Protein AF-A0A8T4YC06-F1 (afdb_monomer)

Solvent-accessible surface area (backbone atoms only — not comparable to full-atom values): 11851 Å² total; per-residue (Å²): 132,64,76,68,57,56,54,51,51,51,53,51,46,56,52,48,54,50,52,37,35,50,38,49,36,49,64,72,73,44,92,68,68,64,67,65,53,46,56,52,37,68,74,71,46,56,70,69,55,41,55,50,44,61,58,44,47,56,49,52,50,54,54,51,47,56,65,70,71,34,77,56,56,60,54,52,50,51,44,51,51,40,48,51,51,28,52,49,35,43,52,50,51,51,52,51,49,45,37,42,74,72,68,63,51,86,72,99,64,54,72,67,54,52,53,49,49,51,44,40,36,68,46,50,44,41,48,54,34,52,53,46,48,52,49,52,53,49,52,52,50,53,50,50,54,52,46,49,66,75,38,42,76,50,40,48,52,34,47,54,51,29,43,53,52,47,51,53,45,48,51,51,34,59,78,65,70,52,65,43,86,78,56,60,48,67,34,69,70,84,90,54,76,63,52,41,85,74,47,76,42,86,90,75,58,33,34,34,31,25,57,47,85,129

Secondary 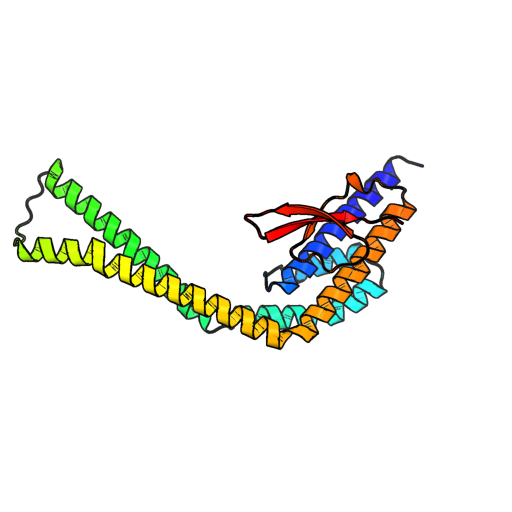structure (DSSP, 8-state):
--HHHHHHHHHHHHHHHHHHHHHHHHHTT----HHHHHHHHHHHS-HHHHHHHHHHHHHHHHHHHHHHT-THHHHHHHHHHHHHHHHHHHHHHHHHHHHHHTS-------HHHHHHHHIIIIIIHHHHHHHHHHHHHHHHHHHHHHHHHHHHHHHHHHHHHHHHHHHHHHHHHHHTT--TTT--EEES----TTEEEEEE-TTT-PEEEEE---

pLDDT: mean 86.54, std 7.62, range [51.59, 95.0]

Radius of gyration: 25.94 Å; Cα contacts (8 Å, |Δi|>4): 194; chains: 1; bounding box: 62×28×72 Å

Structure (mmCIF, N/CA/C/O backbone):
data_AF-A0A8T4YC06-F1
#
_entry.id   AF-A0A8T4YC06-F1
#
loop_
_atom_site.group_PDB
_atom_site.id
_atom_site.type_symbol
_atom_site.label_atom_id
_atom_site.label_alt_id
_atom_site.label_comp_id
_atom_site.label_asym_id
_atom_site.label_entity_id
_atom_site.label_seq_id
_atom_site.pdbx_PDB_ins_code
_atom_site.Cartn_x
_atom_site.Cartn_y
_atom_site.Cartn_z
_atom_site.occupancy
_atom_site.B_iso_or_equiv
_atom_site.auth_seq_id
_atom_site.auth_comp_id
_atom_site.auth_asym_id
_atom_site.auth_atom_id
_atom_site.pdbx_PDB_model_num
ATOM 1 N N . MET A 1 1 ? -37.554 10.550 18.033 1.00 53.25 1 MET A N 1
ATOM 2 C CA . MET A 1 1 ? -36.100 10.835 17.969 1.00 53.25 1 MET A CA 1
ATOM 3 C C . MET A 1 1 ? -35.873 11.941 16.950 1.00 53.25 1 MET A C 1
ATOM 5 O O . MET A 1 1 ? -36.471 11.884 15.883 1.00 53.25 1 MET A O 1
ATOM 9 N N . LYS A 1 2 ? -35.110 12.988 17.285 1.00 51.59 2 LYS A N 1
ATOM 10 C CA . LYS A 1 2 ? -34.902 14.134 16.385 1.00 51.59 2 LYS A CA 1
ATOM 11 C C . LYS A 1 2 ? -34.057 13.683 15.185 1.00 51.59 2 LYS A C 1
ATOM 13 O O . LYS A 1 2 ? -32.991 13.108 15.377 1.00 51.59 2 LYS A O 1
ATOM 18 N N . ASN A 1 3 ? -34.487 13.994 13.958 1.00 61.38 3 ASN A N 1
ATOM 19 C CA . ASN A 1 3 ? -33.762 13.680 12.709 1.00 61.38 3 ASN A CA 1
ATOM 20 C C . ASN A 1 3 ? -32.275 14.116 12.712 1.00 61.38 3 ASN A C 1
ATOM 22 O O . ASN A 1 3 ? -31.466 13.577 11.959 1.00 61.38 3 ASN A O 1
ATOM 26 N N . GLY A 1 4 ? -31.896 15.076 13.564 1.00 70.44 4 GLY A N 1
ATOM 27 C CA . GLY A 1 4 ? -30.512 15.525 13.731 1.00 70.44 4 GLY A CA 1
ATOM 28 C C . GLY A 1 4 ? -29.580 14.516 14.417 1.00 70.44 4 GLY A C 1
ATOM 29 O O . GLY A 1 4 ? -28.395 14.485 14.085 1.00 70.44 4 GLY A O 1
ATOM 30 N N . ASP A 1 5 ? -30.089 13.671 15.317 1.00 77.62 5 ASP A N 1
ATOM 31 C CA . ASP A 1 5 ? -29.256 12.746 16.101 1.00 77.62 5 ASP A CA 1
ATOM 32 C C . ASP A 1 5 ? -28.866 11.510 15.280 1.00 77.62 5 ASP A C 1
ATOM 34 O O . ASP A 1 5 ? -27.705 11.104 15.277 1.00 77.62 5 ASP A O 1
ATOM 38 N N . SER A 1 6 ? -29.795 10.995 14.468 1.00 78.06 6 SER A N 1
ATOM 39 C CA . SER A 1 6 ? -29.528 9.897 13.525 1.00 78.06 6 SER A CA 1
ATOM 40 C C . SER A 1 6 ? -28.500 10.292 12.454 1.00 78.06 6 SER A C 1
ATOM 42 O O . SER A 1 6 ? -27.606 9.512 12.128 1.00 78.06 6 SER A O 1
ATOM 44 N N . LYS A 1 7 ? -28.540 11.539 11.960 1.00 84.62 7 LYS A N 1
ATOM 45 C CA . LYS A 1 7 ? -27.564 12.033 10.973 1.00 84.62 7 LYS A CA 1
ATOM 46 C C . LYS A 1 7 ? -26.147 12.132 11.549 1.00 84.62 7 LYS A C 1
ATOM 48 O O . LYS A 1 7 ? -25.187 11.784 10.865 1.00 84.62 7 LYS A O 1
ATOM 53 N N . LYS A 1 8 ? -26.009 12.584 12.800 1.00 87.12 8 LYS A N 1
ATOM 54 C CA . LYS A 1 8 ? -24.714 12.620 13.503 1.00 87.12 8 LYS A CA 1
ATOM 55 C C . LYS A 1 8 ? -24.189 11.211 13.785 1.00 87.12 8 LYS A C 1
ATOM 57 O O . LYS A 1 8 ? -23.002 10.962 13.593 1.00 87.12 8 LYS A O 1
ATOM 62 N N . ALA A 1 9 ? -25.067 10.287 14.176 1.00 87.00 9 ALA A N 1
ATOM 63 C CA . ALA A 1 9 ? -24.711 8.884 14.372 1.00 87.00 9 ALA A CA 1
ATOM 64 C C . ALA A 1 9 ? -24.227 8.226 13.069 1.00 87.00 9 ALA A C 1
ATOM 66 O O . ALA A 1 9 ? -23.207 7.544 13.070 1.00 87.00 9 ALA A O 1
ATOM 67 N N . GLN A 1 10 ? -24.878 8.507 11.937 1.00 89.00 10 GLN A N 1
ATOM 68 C CA . GLN A 1 10 ? -24.434 8.004 10.637 1.00 89.00 10 GLN A CA 1
ATOM 69 C C . GLN A 1 10 ? -23.041 8.529 10.258 1.00 89.00 10 GLN A C 1
ATOM 71 O O . GLN A 1 10 ? -22.179 7.751 9.861 1.00 89.00 10 GLN A O 1
ATOM 76 N N . GLN A 1 11 ? -22.780 9.829 10.447 1.00 89.94 11 GLN A N 1
ATOM 77 C CA . GLN A 1 11 ? -21.445 10.401 10.216 1.00 89.94 11 GLN A CA 1
ATOM 78 C C . GLN A 1 11 ? -20.378 9.740 11.093 1.00 89.94 11 GLN A C 1
ATOM 80 O O . GLN A 1 11 ? -19.276 9.458 10.627 1.00 89.94 11 GLN A O 1
ATOM 85 N N . LYS A 1 12 ? -20.722 9.457 12.352 1.00 90.50 12 LYS A N 1
ATOM 86 C CA . LYS A 1 12 ? -19.849 8.752 13.286 1.00 90.50 12 LYS A CA 1
ATOM 87 C C . LYS A 1 12 ? -19.507 7.345 12.788 1.00 90.50 12 LYS A C 1
ATOM 89 O O . LYS A 1 12 ? -18.336 6.976 12.786 1.00 90.50 12 LYS A O 1
ATOM 94 N N . VAL A 1 13 ? -20.498 6.584 12.326 1.00 90.69 13 VAL A N 1
ATOM 95 C CA . VAL A 1 13 ? -20.291 5.247 11.742 1.00 90.69 13 VAL A CA 1
ATOM 96 C C . VAL A 1 13 ? -19.429 5.326 10.479 1.00 90.69 13 VAL A C 1
ATOM 98 O O . VAL A 1 13 ? -18.488 4.549 10.336 1.00 90.69 13 VAL A O 1
ATOM 101 N N . ASP A 1 14 ? -19.660 6.311 9.609 1.00 91.19 14 ASP A N 1
ATOM 102 C CA . ASP A 1 14 ? -18.852 6.522 8.402 1.00 91.19 14 ASP A CA 1
ATOM 103 C C . ASP A 1 14 ? -17.379 6.807 8.719 1.00 91.19 14 ASP A C 1
ATOM 105 O O . ASP A 1 14 ? -16.475 6.317 8.035 1.00 91.19 14 ASP A O 1
ATOM 109 N N . GLU A 1 15 ? -17.111 7.599 9.755 1.00 90.94 15 GLU A N 1
ATOM 110 C CA . GLU A 1 15 ? -15.747 7.877 10.191 1.00 90.94 15 GLU A CA 1
ATOM 111 C C . GLU A 1 15 ? -15.102 6.658 10.885 1.00 90.94 15 GLU A C 1
ATOM 113 O O . GLU A 1 15 ? -13.932 6.366 10.623 1.00 90.94 15 GLU A O 1
ATOM 118 N N . LEU A 1 16 ? -15.853 5.874 11.668 1.00 92.19 16 LEU A N 1
ATOM 119 C CA . LEU A 1 16 ? -15.376 4.601 12.231 1.00 92.19 16 LEU A CA 1
ATOM 120 C C . LEU A 1 16 ? -15.016 3.592 11.130 1.00 92.19 16 LEU A C 1
ATOM 122 O O . LEU A 1 16 ? -13.944 2.988 11.180 1.00 92.19 16 LEU A O 1
ATOM 126 N N . MET A 1 17 ? -15.832 3.476 10.077 1.00 92.50 17 MET A N 1
ATOM 127 C CA . MET A 1 17 ? -15.529 2.638 8.909 1.00 92.50 17 MET A CA 1
ATOM 128 C C . MET A 1 17 ? -14.211 3.044 8.228 1.00 92.50 17 MET A C 1
ATOM 130 O O . MET A 1 17 ? -13.466 2.179 7.757 1.00 92.50 17 MET A O 1
ATOM 134 N N . LYS A 1 18 ? -13.884 4.346 8.185 1.00 91.38 18 LYS A N 1
ATOM 135 C CA . LYS A 1 18 ? -12.585 4.822 7.672 1.00 91.38 18 LYS A CA 1
ATOM 136 C C . LYS A 1 18 ? -11.432 4.390 8.575 1.00 91.38 18 LYS A C 1
ATOM 138 O O . LYS A 1 18 ? -10.426 3.917 8.054 1.00 91.38 18 LYS A O 1
ATOM 143 N N . ILE A 1 19 ? -11.590 4.499 9.895 1.00 91.25 19 ILE A N 1
ATOM 144 C CA . ILE A 1 19 ? -10.573 4.077 10.871 1.00 91.25 19 ILE A CA 1
ATOM 145 C C . ILE A 1 19 ? -10.292 2.578 10.749 1.00 91.25 19 ILE A C 1
ATOM 147 O O . ILE A 1 19 ? -9.129 2.187 10.655 1.00 91.25 19 ILE A O 1
ATOM 151 N N . ILE A 1 20 ? -11.338 1.749 10.676 1.00 91.88 20 ILE A N 1
ATOM 152 C CA . ILE A 1 20 ? -11.200 0.295 10.503 1.00 91.88 20 ILE A CA 1
ATOM 153 C C . ILE A 1 20 ? -10.447 -0.008 9.206 1.00 91.88 20 ILE A C 1
ATOM 155 O O . ILE A 1 20 ? -9.517 -0.811 9.194 1.00 91.88 20 ILE A O 1
ATOM 159 N N . ARG A 1 21 ? -10.800 0.677 8.114 1.00 90.19 21 ARG A N 1
ATOM 160 C CA . ARG A 1 21 ? -10.126 0.505 6.827 1.00 90.19 21 ARG A CA 1
ATOM 161 C C . ARG A 1 21 ? -8.652 0.905 6.875 1.00 90.19 21 ARG A C 1
ATOM 163 O O . ARG A 1 21 ? -7.833 0.207 6.290 1.00 90.19 21 ARG A O 1
ATOM 170 N N . TRP A 1 22 ? -8.302 1.996 7.554 1.00 90.19 22 TRP A N 1
ATOM 171 C CA . TRP A 1 22 ? -6.901 2.389 7.724 1.00 90.19 22 TRP A CA 1
ATOM 172 C C . TRP A 1 22 ? -6.126 1.375 8.563 1.00 90.19 22 TRP A C 1
ATOM 174 O O . TRP A 1 22 ? -5.017 1.006 8.187 1.00 90.19 22 TRP A O 1
ATOM 184 N N . ALA A 1 23 ? -6.722 0.872 9.646 1.00 89.56 23 ALA A N 1
ATOM 185 C CA . ALA A 1 23 ? -6.126 -0.183 10.462 1.00 89.56 23 ALA A CA 1
ATOM 186 C C . ALA A 1 23 ? -5.873 -1.465 9.649 1.00 89.56 23 ALA A C 1
ATOM 188 O O . ALA A 1 23 ? -4.796 -2.052 9.719 1.00 89.56 23 ALA A O 1
ATOM 189 N N . ASP A 1 24 ? -6.828 -1.862 8.813 1.00 89.75 24 ASP A N 1
ATOM 190 C CA . ASP A 1 24 ? -6.690 -3.006 7.915 1.00 89.75 24 ASP A CA 1
ATOM 191 C C . ASP A 1 24 ? -5.665 -2.768 6.783 1.00 89.75 24 ASP A C 1
ATOM 193 O O . ASP A 1 24 ? -4.887 -3.662 6.447 1.00 89.75 24 ASP A O 1
ATOM 197 N N . ASP A 1 25 ? -5.576 -1.548 6.242 1.00 87.56 25 ASP A N 1
ATOM 198 C C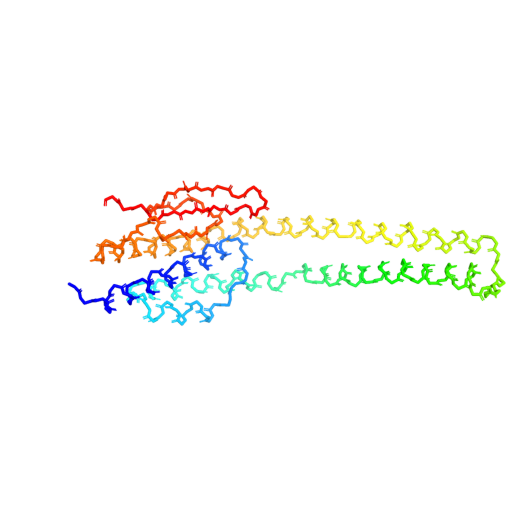A . ASP A 1 25 ? -4.540 -1.168 5.272 1.00 87.56 25 ASP A CA 1
ATOM 199 C C . ASP A 1 25 ? -3.124 -1.218 5.899 1.00 87.56 25 ASP A C 1
ATOM 201 O O . ASP A 1 25 ? -2.174 -1.620 5.221 1.00 87.56 25 ASP A O 1
ATOM 205 N N . TYR A 1 26 ? -2.960 -0.921 7.195 1.00 87.25 26 TYR A N 1
ATOM 206 C CA . TYR A 1 26 ? -1.666 -1.086 7.874 1.00 87.25 26 TYR A CA 1
ATOM 207 C C . TYR A 1 26 ? -1.210 -2.549 7.950 1.00 87.25 26 TYR A C 1
ATOM 209 O O . TYR A 1 26 ? -0.010 -2.811 7.866 1.00 87.25 26 TYR A O 1
ATOM 217 N N . ARG A 1 27 ? -2.138 -3.513 8.035 1.00 84.94 27 ARG A N 1
ATOM 218 C CA . ARG A 1 27 ? -1.805 -4.952 8.073 1.00 84.94 27 ARG A CA 1
ATOM 219 C C . ARG A 1 27 ? -1.192 -5.465 6.768 1.00 84.94 27 ARG A C 1
ATOM 221 O O . ARG A 1 27 ? -0.436 -6.422 6.794 1.00 84.94 27 ARG A O 1
ATOM 228 N N . VAL A 1 28 ? -1.464 -4.820 5.633 1.00 81.44 28 VAL A N 1
ATOM 229 C CA . VAL A 1 28 ? -0.825 -5.132 4.335 1.00 81.44 28 VAL A CA 1
ATOM 230 C C . VAL A 1 28 ? 0.276 -4.139 3.965 1.00 81.44 28 VAL A C 1
ATOM 232 O O . VAL A 1 28 ? 0.585 -3.977 2.781 1.00 81.44 28 VAL A O 1
ATOM 235 N N . PHE A 1 29 ? 0.852 -3.436 4.945 1.00 75.00 29 PHE A N 1
ATOM 236 C CA . PHE A 1 29 ? 1.933 -2.477 4.704 1.00 75.00 29 PHE A CA 1
ATOM 237 C C . PHE A 1 29 ? 1.566 -1.368 3.704 1.00 75.00 29 PHE A C 1
ATOM 239 O O . PHE A 1 29 ? 2.421 -0.863 2.973 1.00 75.00 29 PHE A O 1
ATOM 246 N N . LYS A 1 30 ? 0.288 -0.974 3.635 1.00 71.75 30 LYS A N 1
ATOM 247 C CA . LYS A 1 30 ? -0.100 0.206 2.865 1.00 71.75 30 LYS A CA 1
ATOM 248 C C . LYS A 1 30 ? 0.044 1.447 3.726 1.00 71.75 30 LYS A C 1
ATOM 250 O O . LYS A 1 30 ? -0.560 1.560 4.787 1.00 71.75 30 LYS A O 1
ATOM 255 N N . VAL A 1 31 ? 0.843 2.388 3.229 1.00 64.12 31 VAL A N 1
ATOM 256 C CA . VAL A 1 31 ? 1.124 3.651 3.907 1.00 64.12 31 VAL A CA 1
ATOM 257 C C . VAL A 1 31 ? -0.150 4.494 3.947 1.00 64.12 31 VAL A C 1
ATOM 259 O O . VAL A 1 31 ? -0.571 5.056 2.936 1.00 64.12 31 VAL A O 1
ATOM 262 N N . ALA A 1 32 ? -0.761 4.575 5.124 1.00 62.09 32 ALA A N 1
ATOM 263 C CA . ALA A 1 32 ? -1.711 5.620 5.476 1.00 62.09 32 ALA A CA 1
ATOM 264 C C . ALA A 1 32 ? -1.029 6.583 6.458 1.00 62.09 32 ALA A C 1
ATOM 266 O O . ALA A 1 32 ? -0.358 6.145 7.396 1.00 62.09 32 ALA A O 1
ATOM 267 N N . ASP A 1 33 ? -1.180 7.889 6.247 1.00 72.44 33 ASP A N 1
ATOM 268 C CA . ASP A 1 33 ? -0.602 8.899 7.136 1.00 72.44 33 ASP A CA 1
ATOM 269 C C . ASP A 1 33 ? -1.177 8.747 8.552 1.00 72.44 33 ASP A C 1
ATOM 271 O O . ASP A 1 33 ? -2.374 8.934 8.791 1.00 72.44 33 ASP A O 1
ATOM 275 N N . THR A 1 34 ? -0.305 8.398 9.498 1.00 79.19 34 THR A N 1
ATOM 276 C CA . THR A 1 34 ? -0.670 8.124 10.890 1.00 79.19 34 THR A CA 1
ATOM 277 C C . THR A 1 34 ? -1.250 9.351 11.592 1.00 79.19 34 THR A C 1
ATOM 279 O O . THR A 1 34 ? -2.036 9.187 12.528 1.00 79.19 34 THR A O 1
ATOM 282 N N . LYS A 1 35 ? -0.936 10.571 11.127 1.00 82.31 35 LYS A N 1
ATOM 283 C CA . LYS A 1 35 ? -1.472 11.819 11.692 1.00 82.31 35 LYS A CA 1
ATOM 284 C C . LYS A 1 35 ? -2.965 11.970 11.416 1.00 82.31 35 LYS A C 1
ATOM 286 O O . LYS A 1 35 ? -3.730 12.292 12.322 1.00 82.31 35 LYS A O 1
ATOM 291 N N . HIS A 1 36 ? -3.402 11.689 10.190 1.00 80.38 36 HIS A N 1
ATOM 292 C CA . HIS A 1 36 ? -4.817 11.785 9.819 1.00 80.38 36 HIS A CA 1
ATOM 293 C C . HIS A 1 36 ? -5.683 10.751 10.552 1.00 80.38 36 HIS A C 1
ATOM 295 O O . HIS A 1 36 ? -6.810 11.052 10.965 1.00 80.38 36 HIS A O 1
ATOM 301 N N . VAL A 1 37 ? -5.137 9.551 10.766 1.00 84.38 37 VAL A N 1
ATOM 302 C CA . VAL A 1 37 ? -5.801 8.497 11.541 1.00 84.38 37 VAL A CA 1
ATOM 303 C C . VAL A 1 37 ? -5.949 8.914 13.006 1.00 84.38 37 VAL A C 1
ATOM 305 O O . VAL A 1 37 ? -7.029 8.784 13.578 1.00 84.38 37 VAL A O 1
ATOM 308 N N . GLU A 1 38 ? -4.900 9.486 13.600 1.00 87.88 38 GLU A N 1
ATOM 309 C CA . GLU A 1 38 ? -4.912 9.938 14.993 1.00 87.88 38 GLU A CA 1
ATOM 310 C C . GLU A 1 38 ? -5.951 11.030 15.262 1.00 87.88 38 GLU A C 1
ATOM 312 O O . GLU A 1 38 ? -6.697 10.916 16.233 1.00 87.88 38 GLU A O 1
ATOM 317 N N . VAL A 1 39 ? -6.049 12.041 14.391 1.00 88.12 39 VAL A N 1
ATOM 318 C CA . VAL A 1 39 ? -7.059 13.107 14.522 1.00 88.12 39 VAL A CA 1
ATOM 319 C C . VAL A 1 39 ? -8.474 12.523 14.508 1.00 88.12 39 VAL A C 1
ATOM 321 O O . VAL A 1 39 ? -9.319 12.910 15.314 1.00 88.12 39 VAL A O 1
ATOM 324 N N . SER A 1 40 ? -8.725 11.550 13.629 1.00 87.88 40 SER A N 1
ATOM 325 C CA . SER A 1 40 ? -10.035 10.897 13.528 1.00 87.88 40 SER A CA 1
ATOM 326 C C . SER A 1 40 ? -10.347 10.079 14.786 1.00 87.88 40 SER A C 1
ATOM 328 O O . SER A 1 40 ? -11.434 10.187 15.347 1.00 87.88 40 SER A O 1
ATOM 330 N N . ILE A 1 41 ? -9.372 9.317 15.289 1.00 88.75 41 ILE A N 1
ATOM 331 C CA . ILE A 1 41 ? -9.531 8.505 16.502 1.00 88.75 41 ILE A CA 1
ATOM 332 C C . ILE A 1 41 ? -9.788 9.383 17.729 1.00 88.75 41 ILE A C 1
ATOM 334 O O . ILE A 1 41 ? -10.705 9.096 18.492 1.00 88.75 41 ILE A O 1
ATOM 338 N N . GLN A 1 42 ? -9.025 10.463 17.914 1.00 89.62 42 GLN A N 1
ATOM 339 C CA . GLN A 1 42 ? -9.183 11.363 19.063 1.00 89.62 42 GLN A CA 1
ATOM 340 C C . GLN A 1 42 ? -10.545 12.065 19.085 1.00 89.62 42 GLN A C 1
ATOM 342 O O . GLN A 1 42 ? -11.059 12.369 20.158 1.00 89.62 42 GLN A O 1
ATOM 347 N N . ARG A 1 43 ? -11.130 12.321 17.912 1.00 89.12 43 ARG A N 1
ATOM 348 C CA . ARG A 1 43 ? -12.413 13.017 17.787 1.00 89.12 43 ARG A CA 1
ATOM 349 C C . ARG A 1 43 ? -13.619 12.128 18.104 1.00 89.12 43 ARG A C 1
ATOM 351 O O . ARG A 1 43 ? -14.631 12.637 18.576 1.00 89.12 43 ARG A O 1
ATOM 358 N N . ILE A 1 44 ? -13.541 10.834 17.792 1.00 89.94 44 ILE A N 1
ATOM 359 C CA . ILE A 1 44 ? -14.730 9.971 17.684 1.00 89.94 44 ILE A CA 1
ATOM 360 C C . ILE A 1 44 ? -14.701 8.808 18.666 1.00 89.94 44 ILE A C 1
ATOM 362 O O . ILE A 1 44 ? -15.753 8.375 19.147 1.00 89.94 44 ILE A O 1
ATOM 366 N N . CYS A 1 45 ? -13.513 8.260 18.914 1.00 89.00 45 CYS A N 1
ATOM 367 C CA . CYS A 1 45 ? -13.374 7.049 19.694 1.00 89.00 45 CYS A CA 1
ATOM 368 C C . CYS A 1 45 ? -13.349 7.364 21.199 1.00 89.00 45 CYS A C 1
ATOM 370 O O . CYS A 1 45 ? -12.802 8.386 21.616 1.00 89.00 45 CYS A O 1
ATOM 372 N N . PRO A 1 46 ? -13.881 6.464 22.040 1.00 91.50 46 PRO A N 1
ATOM 373 C CA . PRO A 1 46 ? -13.763 6.555 23.489 1.00 91.50 46 PRO A CA 1
ATOM 374 C C . PRO A 1 46 ? -12.301 6.503 23.956 1.00 91.50 46 PRO A C 1
ATOM 376 O O . PRO A 1 46 ? -11.417 5.967 23.281 1.00 91.50 46 PRO A O 1
ATOM 379 N N . SER A 1 47 ? -12.053 7.013 25.164 1.00 90.31 47 SER A N 1
ATOM 380 C CA . SER A 1 47 ? -10.713 7.167 25.754 1.00 90.31 47 SER A CA 1
ATOM 381 C C . SER A 1 47 ? -9.885 5.876 25.773 1.00 90.31 47 SER A C 1
ATOM 383 O O . SER A 1 47 ? -8.678 5.920 25.527 1.00 90.31 47 SER A O 1
ATOM 385 N N . HIS A 1 48 ? -10.516 4.719 25.992 1.00 91.81 48 HIS A N 1
ATOM 386 C CA . HIS A 1 48 ? -9.833 3.423 25.984 1.00 91.81 48 HIS A CA 1
ATOM 387 C C . HIS A 1 48 ? -9.279 3.055 24.594 1.00 91.81 48 HIS A C 1
ATOM 389 O O . HIS A 1 48 ? -8.141 2.590 24.494 1.00 91.81 48 HIS A O 1
ATOM 395 N N . LEU A 1 49 ? -10.022 3.332 23.514 1.00 92.31 49 LEU A N 1
ATOM 396 C CA . LEU A 1 49 ? -9.559 3.125 22.137 1.00 92.31 49 LEU A CA 1
ATOM 397 C C . LEU A 1 49 ? -8.465 4.121 21.761 1.00 92.31 49 LEU A C 1
ATOM 399 O O . LEU A 1 49 ? -7.495 3.741 21.110 1.00 92.31 49 LEU A O 1
ATOM 403 N N . VAL A 1 50 ? -8.567 5.373 22.214 1.00 92.31 50 VAL A N 1
ATOM 404 C CA . VAL A 1 50 ? -7.507 6.375 22.020 1.00 92.31 50 VAL A CA 1
ATOM 405 C C . VAL A 1 50 ? -6.208 5.924 22.700 1.00 92.31 50 VAL A C 1
ATOM 407 O O . VAL A 1 50 ? -5.129 6.004 22.108 1.00 92.31 50 VAL A O 1
ATOM 410 N N . ALA A 1 51 ? -6.291 5.394 23.923 1.00 92.44 51 ALA A N 1
ATOM 411 C CA . ALA A 1 51 ? -5.137 4.849 24.636 1.00 92.44 51 ALA A CA 1
ATOM 412 C C . ALA A 1 51 ? -4.558 3.604 23.938 1.00 92.44 51 ALA A C 1
ATOM 414 O O . ALA A 1 51 ? -3.336 3.491 23.796 1.00 92.44 51 ALA A O 1
ATOM 415 N N . LYS A 1 52 ? -5.414 2.694 23.445 1.00 92.81 52 LYS A N 1
ATOM 416 C CA . LYS A 1 52 ? -4.98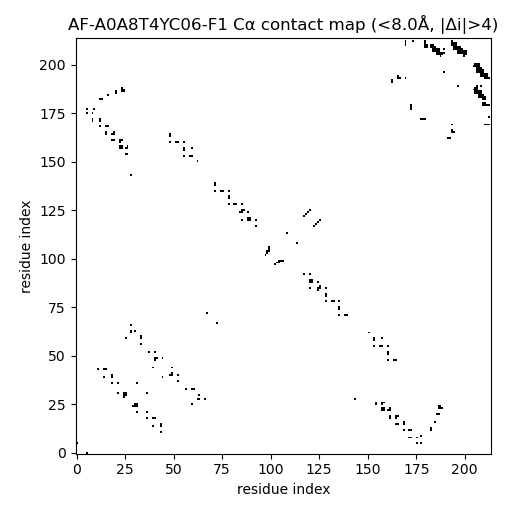2 1.531 22.649 1.00 92.81 52 LYS A CA 1
ATOM 417 C C . LYS A 1 52 ? -4.279 1.979 21.364 1.00 92.81 52 LYS A C 1
ATOM 419 O O . LYS A 1 52 ? -3.182 1.493 21.090 1.00 92.81 52 LYS A O 1
ATOM 424 N N . TRP A 1 53 ? -4.830 2.965 20.652 1.00 93.25 53 TRP A N 1
ATOM 425 C CA . TRP A 1 53 ? -4.223 3.538 19.450 1.00 93.25 53 TRP A CA 1
ATOM 426 C C . TRP A 1 53 ? -2.834 4.109 19.715 1.00 93.25 53 TRP A C 1
ATOM 428 O O . TRP A 1 53 ? -1.926 3.822 18.951 1.00 93.25 53 TRP A O 1
ATOM 438 N N . LYS A 1 54 ? -2.611 4.853 20.807 1.00 91.00 54 LYS A N 1
ATOM 439 C CA . LYS A 1 54 ? -1.272 5.393 21.122 1.00 91.00 54 LYS A CA 1
ATOM 440 C C . LYS A 1 54 ? -0.197 4.302 21.206 1.00 91.00 54 LYS A C 1
ATOM 442 O O . LYS A 1 54 ? 0.927 4.524 20.761 1.00 91.00 54 LYS A O 1
ATOM 447 N N . ARG A 1 55 ? -0.544 3.120 21.728 1.00 91.25 55 ARG A N 1
ATOM 448 C CA . ARG A 1 55 ? 0.361 1.958 21.775 1.00 91.25 55 ARG A CA 1
ATOM 449 C C . ARG A 1 55 ? 0.594 1.379 20.380 1.00 91.25 55 ARG A C 1
ATOM 451 O O . ARG A 1 55 ? 1.738 1.205 19.974 1.00 91.25 55 ARG A O 1
ATOM 458 N N . VAL A 1 56 ? -0.486 1.157 19.633 1.00 91.31 56 VAL A N 1
ATOM 459 C CA . VAL A 1 56 ? -0.448 0.593 18.273 1.00 91.31 56 VAL A CA 1
ATOM 460 C C . VAL A 1 56 ? 0.233 1.534 17.276 1.00 91.31 56 VAL A C 1
ATOM 462 O O . VAL A 1 56 ? 0.940 1.079 16.385 1.00 91.31 56 VAL A O 1
ATOM 465 N N . LYS A 1 57 ? 0.112 2.851 17.454 1.00 90.81 57 LYS A N 1
ATOM 466 C CA . LYS A 1 57 ? 0.735 3.880 16.617 1.00 90.81 57 LYS A CA 1
ATOM 467 C C . LYS A 1 57 ? 2.246 3.697 16.546 1.00 90.81 57 LYS A C 1
ATOM 469 O O . LYS A 1 57 ? 2.804 3.807 15.464 1.00 90.81 57 LYS A O 1
ATOM 474 N N . LYS A 1 58 ? 2.906 3.387 17.667 1.00 88.88 58 LYS A N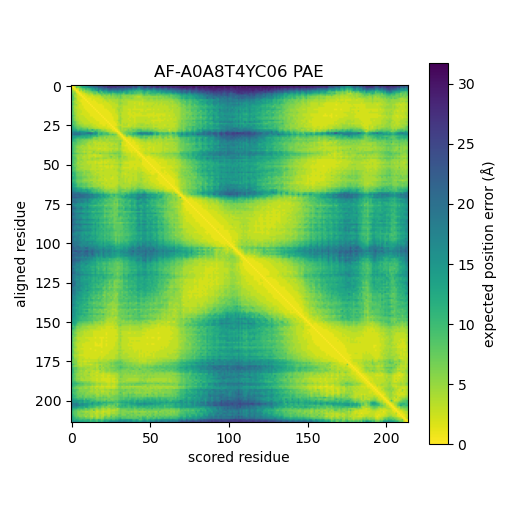 1
ATOM 475 C CA . LYS A 1 58 ? 4.356 3.135 17.684 1.00 88.88 58 LYS A CA 1
ATOM 476 C C . LYS A 1 58 ? 4.719 1.932 16.812 1.00 88.88 58 LYS A C 1
ATOM 478 O O . LYS A 1 58 ? 5.676 1.996 16.045 1.00 88.88 58 LYS A O 1
ATOM 483 N N . ASP A 1 59 ? 3.925 0.868 16.899 1.00 88.31 59 ASP A N 1
ATOM 484 C CA . ASP A 1 59 ? 4.104 -0.335 16.090 1.00 88.31 59 ASP A CA 1
ATOM 485 C C . ASP A 1 59 ? 3.869 -0.041 14.596 1.00 88.31 59 ASP A C 1
ATOM 487 O O . ASP A 1 59 ? 4.681 -0.442 13.764 1.00 88.31 59 ASP A O 1
ATOM 491 N N . VAL A 1 60 ? 2.823 0.725 14.261 1.00 87.06 60 VAL A N 1
ATOM 492 C CA . VAL A 1 60 ? 2.504 1.165 12.891 1.00 87.06 60 VAL A CA 1
ATOM 493 C C . VAL A 1 60 ? 3.592 2.063 12.306 1.00 87.06 60 VAL A C 1
ATOM 495 O O . VAL A 1 60 ? 4.008 1.852 11.169 1.00 87.06 60 VAL A O 1
ATOM 498 N N . THR A 1 61 ? 4.089 3.036 13.068 1.00 86.56 61 THR A N 1
ATOM 499 C CA . THR A 1 61 ? 5.177 3.914 12.623 1.00 86.56 61 THR A CA 1
ATOM 500 C C . THR A 1 61 ? 6.427 3.104 12.308 1.00 86.56 61 THR A C 1
ATOM 502 O O . THR A 1 61 ? 6.963 3.235 11.215 1.00 86.56 61 THR A O 1
ATOM 505 N N . ALA A 1 62 ? 6.822 2.184 13.188 1.00 85.06 62 ALA A N 1
ATOM 506 C CA . ALA A 1 62 ? 7.993 1.346 12.952 1.00 85.06 62 ALA A CA 1
ATOM 507 C C . ALA A 1 62 ? 7.814 0.376 11.763 1.00 85.06 62 ALA A C 1
ATOM 509 O O . ALA A 1 62 ? 8.784 0.046 11.082 1.00 85.06 62 ALA A O 1
ATOM 510 N N . MET A 1 63 ? 6.585 -0.079 11.482 1.00 83.38 63 MET A N 1
ATOM 511 C CA . MET A 1 63 ? 6.283 -0.836 10.257 1.00 83.38 63 MET A CA 1
ATOM 512 C C . MET A 1 63 ? 6.413 0.040 8.999 1.00 83.38 63 MET A C 1
ATOM 514 O O . MET A 1 63 ? 6.973 -0.407 8.000 1.00 83.38 63 MET A O 1
ATOM 518 N N . ASN A 1 64 ? 5.945 1.290 9.048 1.00 80.94 64 ASN A N 1
ATOM 519 C CA . ASN A 1 64 ? 6.054 2.238 7.933 1.00 80.94 64 ASN A CA 1
ATOM 520 C C . ASN A 1 64 ? 7.502 2.690 7.676 1.00 80.94 64 ASN A C 1
ATOM 522 O O . ASN A 1 64 ? 7.912 2.824 6.522 1.00 80.94 64 ASN A O 1
ATOM 526 N N . GLU A 1 65 ? 8.288 2.900 8.731 1.00 81.00 65 GLU A N 1
ATOM 527 C CA . GLU A 1 65 ? 9.717 3.223 8.641 1.00 81.00 65 GLU A CA 1
ATOM 528 C C . GLU A 1 65 ? 10.483 2.089 7.962 1.00 81.00 65 GLU A C 1
ATOM 530 O O . GLU A 1 65 ? 11.205 2.335 6.999 1.00 81.00 65 GLU A O 1
ATOM 535 N N . ALA A 1 66 ? 10.222 0.835 8.349 1.00 78.69 66 ALA A N 1
ATOM 536 C CA . ALA A 1 66 ? 10.846 -0.326 7.717 1.00 78.69 66 ALA A CA 1
ATOM 537 C C . ALA A 1 66 ? 10.578 -0.398 6.201 1.00 78.69 66 ALA A C 1
ATOM 539 O O . ALA A 1 66 ? 11.474 -0.733 5.433 1.00 78.69 66 ALA A O 1
ATOM 540 N N . LEU A 1 67 ? 9.376 -0.033 5.741 1.00 73.25 67 LEU A N 1
ATOM 541 C CA . LEU A 1 67 ? 9.083 0.050 4.303 1.00 73.25 67 LEU A CA 1
ATOM 542 C C . LEU A 1 67 ? 9.873 1.170 3.614 1.00 73.25 67 LEU A C 1
ATOM 544 O O . LEU A 1 67 ? 10.342 1.003 2.484 1.00 73.25 67 LEU A O 1
ATOM 548 N N . THR A 1 68 ? 10.008 2.308 4.294 1.00 70.94 68 THR A N 1
ATOM 549 C CA . THR A 1 68 ? 10.615 3.533 3.757 1.00 70.94 68 THR A CA 1
ATOM 550 C C . THR A 1 68 ? 12.137 3.427 3.657 1.00 70.94 68 THR A C 1
ATOM 552 O O . THR A 1 68 ? 12.724 3.904 2.683 1.00 70.94 68 THR A O 1
ATOM 555 N N . GLU A 1 69 ? 12.770 2.761 4.621 1.00 69.12 69 GLU A N 1
ATOM 556 C CA . GLU A 1 69 ? 14.221 2.540 4.690 1.00 69.12 69 GLU A CA 1
ATOM 557 C C . GLU A 1 69 ? 14.697 1.350 3.845 1.00 69.12 69 GLU A C 1
ATOM 559 O O . GLU A 1 69 ? 15.884 1.021 3.820 1.00 69.12 69 GLU A O 1
ATOM 564 N N . SER A 1 70 ? 13.789 0.687 3.125 1.00 69.00 70 SER A N 1
ATOM 565 C CA . SER A 1 70 ? 14.135 -0.528 2.399 1.00 69.00 70 SER A CA 1
ATOM 566 C C . SER A 1 70 ? 15.172 -0.272 1.284 1.00 69.00 70 SER A C 1
ATOM 568 O O . SER A 1 70 ? 15.042 0.676 0.495 1.00 69.00 70 SER A O 1
ATOM 570 N N . PRO A 1 71 ? 16.169 -1.168 1.111 1.00 69.19 71 PRO A N 1
ATOM 571 C CA . PRO A 1 71 ? 17.125 -1.099 -0.003 1.00 69.19 71 PRO A CA 1
ATOM 572 C C . PRO A 1 71 ? 16.433 -1.208 -1.376 1.00 69.19 71 PRO A C 1
ATOM 574 O O . PRO A 1 71 ? 17.005 -0.853 -2.410 1.00 69.19 71 PRO A O 1
ATOM 577 N N . LEU A 1 72 ? 15.166 -1.639 -1.389 1.00 78.62 72 LEU A N 1
ATOM 578 C CA . LEU A 1 72 ? 14.298 -1.658 -2.559 1.00 78.62 72 LEU A CA 1
ATOM 579 C C . LEU A 1 72 ? 14.057 -0.272 -3.147 1.00 78.62 72 LEU A C 1
ATOM 581 O O . LEU A 1 72 ? 13.829 -0.181 -4.348 1.00 78.62 72 LEU A O 1
ATOM 585 N N . ARG A 1 73 ? 14.138 0.810 -2.364 1.00 78.50 73 ARG A N 1
ATOM 586 C CA . ARG A 1 73 ? 13.912 2.166 -2.884 1.00 78.50 73 ARG A CA 1
ATOM 587 C C . ARG A 1 73 ? 14.880 2.506 -4.016 1.00 78.50 73 ARG A C 1
ATOM 589 O O . ARG A 1 73 ? 14.464 3.063 -5.030 1.00 78.50 73 ARG A O 1
ATOM 596 N N . ARG A 1 74 ? 16.148 2.097 -3.886 1.00 80.62 74 ARG A N 1
ATOM 597 C CA . ARG A 1 74 ? 17.154 2.253 -4.946 1.00 80.62 74 ARG A CA 1
ATOM 598 C C . ARG A 1 74 ? 16.808 1.402 -6.168 1.00 80.62 74 ARG A C 1
ATOM 600 O O . ARG A 1 74 ? 16.873 1.900 -7.284 1.00 80.62 74 ARG A O 1
ATOM 607 N N . LEU A 1 75 ? 16.394 0.152 -5.965 1.00 82.12 75 LEU A N 1
ATOM 608 C CA . LEU A 1 75 ? 15.994 -0.750 -7.052 1.00 82.12 75 LEU A CA 1
ATOM 609 C C . LEU A 1 75 ? 14.753 -0.247 -7.807 1.00 82.12 75 LEU A C 1
ATOM 611 O O . LEU A 1 75 ? 14.724 -0.286 -9.033 1.00 82.12 75 LEU A O 1
ATOM 615 N N . ILE A 1 76 ? 13.759 0.284 -7.094 1.00 84.44 76 ILE A N 1
ATOM 616 C CA . ILE A 1 76 ? 12.557 0.898 -7.671 1.00 84.44 76 ILE A CA 1
ATOM 617 C C . ILE A 1 76 ? 12.926 2.163 -8.450 1.00 84.44 76 ILE A C 1
ATOM 619 O O . ILE A 1 76 ? 12.432 2.359 -9.562 1.00 84.44 76 ILE A O 1
ATOM 623 N N . ALA A 1 77 ? 13.817 3.002 -7.912 1.00 85.94 77 ALA A N 1
ATOM 624 C CA . ALA A 1 77 ? 14.311 4.185 -8.612 1.00 85.94 77 ALA A CA 1
ATOM 625 C C . ALA A 1 77 ? 15.032 3.802 -9.915 1.00 85.94 77 ALA A C 1
ATOM 627 O O . ALA A 1 77 ? 14.691 4.330 -10.971 1.00 85.94 77 ALA A O 1
ATOM 628 N N . ILE A 1 78 ? 15.944 2.822 -9.872 1.00 86.62 78 ILE A N 1
ATOM 629 C CA . ILE A 1 78 ? 16.637 2.304 -11.065 1.00 86.62 78 ILE A CA 1
ATOM 630 C C . ILE A 1 78 ? 15.627 1.737 -12.069 1.00 86.62 78 ILE A C 1
ATOM 632 O O . ILE A 1 78 ? 15.695 2.065 -13.249 1.00 86.62 78 ILE A O 1
ATOM 636 N N . SER A 1 79 ? 14.652 0.944 -11.618 1.00 87.06 79 SER A N 1
ATOM 637 C CA . SER A 1 79 ? 13.597 0.403 -12.484 1.00 87.06 79 SER A CA 1
ATOM 638 C C . SER A 1 79 ? 12.762 1.504 -13.139 1.00 87.06 79 SER A C 1
ATOM 640 O O . SER A 1 79 ? 12.366 1.374 -14.294 1.00 87.06 79 SER A O 1
ATOM 642 N N . THR A 1 80 ? 12.501 2.598 -12.423 1.00 88.19 80 THR A N 1
ATOM 643 C CA . THR A 1 80 ? 11.760 3.753 -12.946 1.00 88.19 80 THR A CA 1
ATOM 644 C C . THR A 1 80 ? 12.575 4.490 -14.006 1.00 88.19 80 THR A C 1
ATOM 646 O O . THR A 1 80 ? 12.047 4.803 -15.069 1.00 88.19 80 THR A O 1
ATOM 649 N N . VAL A 1 81 ? 13.871 4.703 -13.764 1.00 91.69 81 VAL A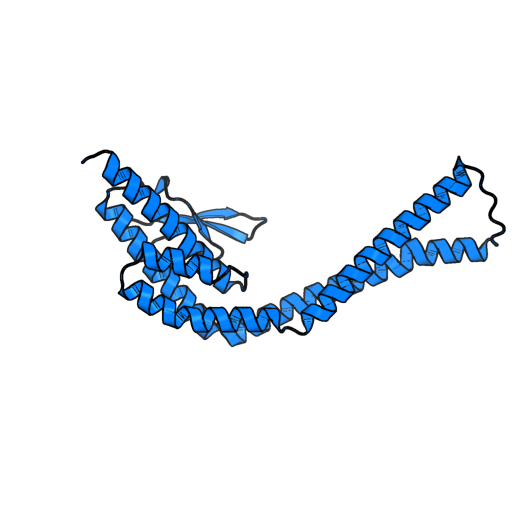 N 1
ATOM 650 C CA . VAL A 1 81 ? 14.782 5.295 -14.754 1.00 91.69 81 VAL A CA 1
ATOM 651 C C . VAL A 1 81 ? 14.891 4.402 -15.990 1.00 91.69 81 VAL A C 1
ATOM 653 O O . VAL A 1 81 ? 14.721 4.890 -17.103 1.00 91.69 81 VAL A O 1
ATOM 656 N N . MET A 1 82 ? 15.084 3.091 -15.818 1.00 89.06 82 MET A N 1
ATOM 657 C CA . MET A 1 82 ? 15.150 2.132 -16.928 1.00 89.06 82 MET A CA 1
ATOM 658 C C . MET A 1 82 ? 13.854 2.075 -17.733 1.00 89.06 82 MET A C 1
ATOM 660 O O . MET A 1 82 ? 13.905 1.946 -18.953 1.00 89.06 82 MET A O 1
ATOM 664 N N . ARG A 1 83 ? 12.695 2.234 -17.084 1.00 91.69 83 ARG A N 1
ATOM 665 C CA . ARG A 1 83 ? 11.414 2.374 -17.782 1.00 91.69 83 ARG A CA 1
ATOM 666 C C . ARG A 1 83 ? 11.413 3.597 -18.694 1.00 91.69 83 ARG A C 1
ATOM 668 O O . ARG A 1 83 ? 11.000 3.487 -19.846 1.00 91.69 83 ARG A O 1
ATOM 675 N N . SER A 1 84 ? 11.867 4.744 -18.191 1.00 91.31 84 SER A N 1
ATOM 676 C CA . SER A 1 84 ? 11.972 5.968 -18.989 1.00 91.31 84 SER A CA 1
ATOM 677 C C . SER A 1 84 ? 12.950 5.791 -20.149 1.00 91.31 84 SER A C 1
ATOM 679 O O . SER A 1 84 ? 12.606 6.126 -21.274 1.00 91.31 84 SER A O 1
ATOM 681 N N . VAL A 1 85 ? 14.120 5.188 -19.912 1.00 92.31 85 VAL A N 1
ATOM 682 C CA . VAL A 1 85 ? 15.103 4.884 -20.967 1.00 92.31 85 VAL A CA 1
ATOM 683 C C . VAL A 1 85 ? 14.501 3.970 -22.036 1.00 92.31 85 VAL A C 1
ATOM 685 O O . VAL A 1 85 ? 14.621 4.265 -23.222 1.00 92.31 85 VAL A O 1
ATOM 688 N N . ALA A 1 86 ? 13.797 2.905 -21.642 1.00 91.56 86 ALA A N 1
ATOM 689 C CA . ALA A 1 86 ? 13.142 1.996 -22.577 1.00 91.56 86 ALA A CA 1
ATOM 690 C C . ALA A 1 86 ? 12.071 2.707 -23.416 1.00 91.56 86 ALA A C 1
ATOM 692 O O . ALA A 1 86 ? 12.086 2.602 -24.642 1.00 91.56 86 ALA A O 1
ATOM 693 N N . MET A 1 87 ? 11.195 3.494 -22.787 1.00 92.56 87 MET A N 1
ATOM 694 C CA . MET A 1 87 ? 10.166 4.259 -23.499 1.00 92.56 87 MET A CA 1
ATOM 695 C C . MET A 1 87 ? 10.780 5.272 -24.469 1.00 92.56 87 MET A C 1
ATOM 697 O O . MET A 1 87 ? 10.384 5.315 -25.632 1.00 92.56 87 MET A O 1
ATOM 701 N N . THR A 1 88 ? 11.784 6.033 -24.026 1.00 93.44 88 THR A N 1
ATOM 702 C CA . THR A 1 88 ? 12.490 7.000 -24.874 1.00 93.44 88 THR A CA 1
ATOM 703 C C . THR A 1 88 ? 13.215 6.310 -26.026 1.00 93.44 88 THR A C 1
ATOM 705 O O . THR A 1 88 ? 13.203 6.833 -27.134 1.00 93.44 88 THR A O 1
ATOM 708 N N . SER A 1 89 ? 13.796 5.124 -25.816 1.00 91.81 89 SER A N 1
ATOM 709 C CA . SER A 1 89 ? 14.467 4.374 -26.887 1.00 91.81 89 SER A CA 1
ATOM 710 C C . SER A 1 89 ? 13.498 3.929 -27.987 1.00 91.81 89 SER A C 1
ATOM 712 O O . SER A 1 89 ? 13.801 4.084 -29.169 1.00 91.81 89 SER A O 1
ATOM 714 N N . ILE A 1 90 ? 12.300 3.467 -27.613 1.00 92.94 90 ILE A N 1
ATOM 715 C CA . ILE A 1 90 ? 11.252 3.077 -28.563 1.00 92.94 90 ILE A CA 1
ATOM 716 C C . ILE A 1 90 ? 10.709 4.317 -29.280 1.00 92.94 90 ILE A C 1
ATOM 718 O O . ILE A 1 90 ? 10.609 4.324 -30.503 1.00 92.94 90 ILE A O 1
ATOM 722 N N . MET A 1 91 ? 10.394 5.385 -28.541 1.00 94.25 91 MET A N 1
ATOM 723 C CA . MET A 1 91 ? 9.901 6.637 -29.126 1.00 94.25 91 MET A CA 1
ATOM 724 C C . MET A 1 91 ? 10.925 7.272 -30.071 1.00 94.25 91 MET A C 1
ATOM 726 O O . MET A 1 91 ? 10.557 7.716 -31.155 1.00 94.25 91 MET A O 1
ATOM 730 N N . GLY A 1 92 ? 12.204 7.275 -29.694 1.00 92.88 92 GLY A N 1
ATOM 731 C CA . GLY A 1 92 ? 13.299 7.764 -30.527 1.00 92.88 92 GLY A CA 1
ATOM 732 C C . GLY A 1 92 ? 13.454 6.944 -31.803 1.00 92.88 92 GLY A C 1
ATOM 733 O O . GLY A 1 92 ? 13.595 7.519 -32.879 1.00 92.88 92 GLY A O 1
ATOM 734 N N . PHE A 1 93 ? 13.340 5.615 -31.713 1.00 92.69 93 PHE A N 1
ATOM 735 C CA . PHE A 1 93 ? 13.341 4.747 -32.888 1.00 92.69 93 PHE A CA 1
ATOM 736 C C . PHE A 1 93 ? 12.158 5.037 -33.824 1.00 92.69 93 PHE A C 1
ATOM 738 O O . PHE A 1 93 ? 12.344 5.161 -35.031 1.00 92.69 93 PHE A O 1
ATOM 745 N N . VAL A 1 94 ? 10.950 5.207 -33.279 1.00 93.19 94 VAL A N 1
ATOM 746 C CA . VAL A 1 94 ? 9.758 5.561 -34.068 1.00 93.19 94 VAL A CA 1
ATOM 747 C C . VAL A 1 94 ? 9.920 6.931 -34.731 1.00 93.19 94 VAL A C 1
ATOM 749 O O . VAL A 1 94 ? 9.626 7.072 -35.915 1.00 93.19 94 VAL A O 1
ATOM 752 N N . ALA A 1 95 ? 10.427 7.932 -34.010 1.00 92.94 95 ALA A N 1
ATOM 753 C CA . ALA A 1 95 ? 10.684 9.259 -34.564 1.00 92.94 95 ALA A CA 1
ATOM 754 C C . ALA A 1 95 ? 11.728 9.216 -35.691 1.00 92.94 95 ALA A C 1
ATOM 756 O O . ALA A 1 95 ? 11.528 9.831 -36.739 1.00 92.94 95 ALA A O 1
ATOM 757 N N . LEU A 1 96 ? 12.804 8.442 -35.508 1.00 90.38 96 LEU A N 1
ATOM 758 C CA . LEU A 1 96 ? 13.824 8.216 -36.530 1.00 90.38 96 LEU A CA 1
ATOM 759 C C . LEU A 1 96 ? 13.226 7.548 -37.772 1.00 90.38 96 LEU A C 1
ATOM 761 O O . LEU A 1 96 ? 13.462 7.999 -38.891 1.00 90.38 96 LEU A O 1
ATOM 765 N N . PHE A 1 97 ? 12.413 6.508 -37.575 1.00 89.00 97 PHE A N 1
ATOM 766 C CA . PHE A 1 97 ? 11.710 5.828 -38.657 1.00 89.00 97 PHE A CA 1
ATOM 767 C C . PHE A 1 97 ? 10.811 6.795 -39.435 1.00 89.00 97 PHE A C 1
ATOM 769 O O . PHE A 1 97 ? 10.850 6.808 -40.663 1.00 89.00 97 PHE A O 1
ATOM 776 N N . ILE A 1 98 ? 10.061 7.658 -38.741 1.00 92.06 98 ILE A N 1
ATOM 777 C CA . ILE A 1 98 ? 9.210 8.668 -39.381 1.00 92.06 98 ILE A CA 1
ATOM 778 C C . ILE A 1 98 ? 10.050 9.671 -40.187 1.00 92.06 98 ILE A C 1
ATOM 780 O O . ILE A 1 98 ? 9.710 9.983 -41.330 1.00 92.06 98 ILE A O 1
ATOM 784 N N . ALA A 1 99 ? 11.160 10.152 -39.625 1.00 90.19 99 ALA A N 1
ATOM 785 C CA . ALA A 1 99 ? 12.038 11.112 -40.289 1.00 90.19 99 ALA A CA 1
ATOM 786 C C . ALA A 1 99 ? 12.652 10.549 -41.582 1.00 90.19 99 ALA A C 1
ATOM 788 O O . ALA A 1 99 ? 12.701 11.237 -42.602 1.00 90.19 99 ALA A O 1
ATOM 789 N N . VAL A 1 100 ? 13.072 9.284 -41.567 1.00 87.44 100 VAL A N 1
ATOM 790 C CA . VAL A 1 100 ? 13.644 8.626 -42.748 1.00 87.44 100 VAL A CA 1
ATOM 791 C C . VAL A 1 100 ? 12.558 8.286 -43.771 1.00 87.44 100 VAL A C 1
ATOM 793 O O . VAL A 1 100 ? 12.697 8.618 -44.945 1.00 87.44 100 VAL A O 1
ATOM 796 N N . ALA A 1 101 ? 11.463 7.651 -43.341 1.00 87.06 101 ALA A N 1
ATOM 797 C CA . ALA A 1 101 ? 10.450 7.116 -44.250 1.00 87.06 101 ALA A CA 1
ATOM 798 C C . ALA A 1 101 ? 9.536 8.195 -44.854 1.00 87.06 101 ALA A C 1
ATOM 800 O O . ALA A 1 101 ? 9.168 8.096 -46.023 1.00 87.06 101 ALA A O 1
ATOM 801 N N . PHE A 1 102 ? 9.174 9.225 -44.082 1.00 90.31 102 PHE A N 1
ATOM 802 C CA . PHE A 1 102 ? 8.194 10.234 -44.503 1.00 90.31 102 PHE A CA 1
ATOM 803 C C . PHE A 1 102 ? 8.819 11.600 -44.778 1.00 90.31 102 PHE A C 1
ATOM 805 O O . PHE A 1 102 ? 8.457 12.243 -45.761 1.00 90.31 102 PHE A O 1
ATOM 812 N N . LEU A 1 103 ? 9.775 12.039 -43.952 1.00 88.75 103 LEU A N 1
ATOM 813 C CA . LEU A 1 103 ? 10.449 13.334 -44.139 1.00 88.75 103 LEU A CA 1
ATOM 814 C C . LEU A 1 103 ? 11.660 13.249 -45.079 1.00 88.75 103 LEU A C 1
ATOM 816 O O . LEU A 1 103 ? 12.286 14.269 -45.357 1.00 88.75 103 LEU A O 1
ATOM 820 N N . LYS A 1 104 ? 11.971 12.047 -45.588 1.00 85.06 104 LYS A N 1
ATOM 821 C CA . LYS A 1 104 ? 13.071 11.766 -46.524 1.00 85.06 104 LYS A CA 1
ATOM 822 C C . LYS A 1 104 ? 14.432 12.269 -46.028 1.00 85.06 104 LYS A C 1
ATOM 824 O O . LYS A 1 104 ? 15.286 12.649 -46.827 1.00 85.06 104 LYS A O 1
ATOM 829 N N . VAL A 1 105 ? 14.648 12.265 -44.712 1.00 85.25 105 VAL A N 1
ATOM 830 C CA . VAL A 1 105 ? 15.952 12.592 -44.127 1.00 85.25 105 VAL A CA 1
ATOM 831 C C . VAL A 1 105 ? 16.950 11.509 -44.530 1.00 85.25 105 VAL A C 1
ATOM 833 O O . VAL A 1 105 ? 16.778 10.337 -44.192 1.00 85.25 105 VAL A O 1
ATOM 836 N N . SER A 1 106 ? 18.004 11.894 -45.248 1.00 83.06 106 SER A N 1
ATOM 837 C CA . SER A 1 106 ? 19.077 10.980 -45.629 1.00 83.06 106 SER A CA 1
ATOM 838 C C . SER A 1 106 ? 20.021 10.754 -44.452 1.00 83.06 106 SER A C 1
ATOM 840 O O . SER A 1 106 ? 20.691 11.683 -43.997 1.00 83.06 106 SER A O 1
ATOM 842 N N . LEU A 1 107 ? 20.110 9.512 -43.982 1.00 81.50 107 LEU A N 1
ATOM 843 C CA . LEU A 1 107 ? 21.118 9.088 -43.017 1.00 81.50 107 LEU A CA 1
ATOM 844 C C . LEU A 1 107 ? 22.161 8.238 -43.741 1.00 81.50 107 LEU A C 1
ATOM 846 O O . LEU A 1 107 ? 21.829 7.188 -44.285 1.00 81.50 107 LEU A O 1
ATOM 850 N N . ASN A 1 108 ? 23.427 8.656 -43.706 1.00 86.31 108 ASN A N 1
ATOM 851 C CA . ASN A 1 108 ? 24.553 7.849 -44.186 1.00 86.31 108 ASN A CA 1
ATOM 852 C C . ASN A 1 108 ? 24.920 6.779 -43.144 1.00 86.31 108 ASN A C 1
ATOM 854 O O . ASN A 1 108 ? 25.998 6.804 -42.553 1.00 86.31 108 ASN A O 1
ATOM 858 N N . LEU A 1 109 ? 23.990 5.863 -42.874 1.00 85.44 109 LEU A N 1
ATOM 859 C CA . LEU A 1 109 ? 24.193 4.721 -41.986 1.00 85.44 109 LEU A CA 1
ATOM 860 C C . LEU A 1 109 ? 24.385 3.454 -42.816 1.00 85.44 109 LEU A C 1
ATOM 862 O O . LEU A 1 109 ? 23.648 3.199 -43.766 1.00 85.44 109 LEU A O 1
ATOM 866 N N . SER A 1 110 ? 25.359 2.630 -42.434 1.00 90.88 110 SER A N 1
ATOM 867 C CA . SER A 1 110 ? 25.506 1.300 -43.022 1.00 90.88 110 SER A CA 1
ATOM 868 C C . SER A 1 110 ? 24.345 0.393 -42.603 1.00 90.88 110 SER A C 1
ATOM 870 O O . SER A 1 110 ? 23.742 0.577 -41.542 1.00 90.88 110 SER A O 1
ATOM 872 N N . TYR A 1 111 ? 24.064 -0.641 -43.400 1.00 86.12 111 TYR A N 1
ATOM 873 C CA . TYR A 1 111 ? 23.054 -1.649 -43.060 1.00 86.12 111 TYR A CA 1
ATOM 874 C C . TYR A 1 111 ? 23.290 -2.263 -41.668 1.00 86.12 111 TYR A C 1
ATOM 876 O O . TYR A 1 111 ? 22.358 -2.396 -40.876 1.00 86.12 111 TYR A O 1
ATOM 884 N N . PHE A 1 112 ? 24.551 -2.555 -41.330 1.00 91.44 112 PHE A N 1
ATOM 885 C CA . PHE A 1 112 ? 24.928 -3.065 -40.010 1.00 91.44 112 PHE A CA 1
ATOM 886 C C . PHE A 1 112 ? 24.616 -2.077 -38.881 1.00 91.44 112 PHE A C 1
ATOM 888 O O . PHE A 1 112 ? 24.151 -2.497 -37.824 1.00 91.44 112 PHE A O 1
ATOM 895 N N . ALA A 1 113 ? 24.820 -0.774 -39.099 1.00 88.25 113 ALA A N 1
ATOM 896 C CA . ALA A 1 113 ? 24.485 0.243 -38.108 1.00 88.25 113 ALA A CA 1
ATOM 897 C C . ALA A 1 113 ? 22.969 0.319 -37.871 1.00 88.25 113 ALA A C 1
ATOM 899 O O . ALA A 1 113 ? 22.529 0.374 -36.724 1.00 88.25 113 ALA A O 1
ATOM 900 N N . VAL A 1 114 ? 22.162 0.246 -38.934 1.00 88.50 114 VAL A N 1
ATOM 901 C CA . VAL A 1 114 ? 20.695 0.215 -38.817 1.00 88.50 114 VAL A CA 1
ATOM 902 C C . VAL A 1 114 ? 20.236 -1.037 -38.069 1.00 88.50 114 VAL A C 1
ATOM 904 O O . VAL A 1 114 ? 19.457 -0.930 -37.123 1.00 88.50 114 VAL A O 1
ATOM 907 N N . ALA A 1 115 ? 20.754 -2.212 -38.435 1.00 88.81 115 ALA A N 1
ATOM 908 C CA . ALA A 1 115 ? 20.435 -3.466 -37.756 1.00 88.81 115 ALA A CA 1
ATOM 909 C C . ALA A 1 115 ? 20.809 -3.424 -36.263 1.00 88.81 115 ALA A C 1
ATOM 911 O O . ALA A 1 115 ? 20.021 -3.852 -35.418 1.00 88.81 115 ALA A O 1
ATOM 912 N N . ALA A 1 116 ? 21.966 -2.847 -35.923 1.00 92.00 116 ALA A N 1
ATOM 913 C CA . ALA A 1 116 ? 22.396 -2.666 -34.539 1.00 92.00 116 ALA A CA 1
ATOM 914 C C . ALA A 1 116 ? 21.468 -1.720 -33.757 1.00 92.00 116 ALA A C 1
ATOM 916 O O . ALA A 1 116 ? 21.098 -2.036 -32.627 1.00 92.00 116 ALA A O 1
ATOM 917 N N . ILE A 1 117 ? 21.042 -0.601 -34.356 1.00 91.12 117 ILE A N 1
ATOM 918 C CA . ILE A 1 117 ? 20.096 0.343 -33.737 1.00 91.12 117 ILE A CA 1
ATOM 919 C C . ILE A 1 117 ? 18.751 -0.339 -33.474 1.00 91.12 117 ILE A C 1
ATOM 921 O O . ILE A 1 117 ? 18.228 -0.252 -32.365 1.00 91.12 117 ILE A O 1
ATOM 925 N N . VAL A 1 118 ? 18.207 -1.056 -34.463 1.00 91.62 118 VAL A N 1
ATOM 926 C CA . VAL A 1 118 ? 16.944 -1.802 -34.327 1.00 91.62 118 VAL A CA 1
ATOM 927 C C . VAL A 1 118 ? 17.048 -2.819 -33.191 1.00 91.62 118 VAL A C 1
ATOM 929 O O . VAL A 1 118 ? 16.197 -2.843 -32.299 1.00 91.62 118 VAL A O 1
ATOM 932 N N . LEU A 1 119 ? 18.110 -3.630 -33.192 1.00 93.94 119 LEU A N 1
ATOM 933 C CA . LEU A 1 119 ? 18.346 -4.642 -32.166 1.00 93.94 119 LEU A CA 1
ATOM 934 C C . LEU A 1 119 ? 18.455 -4.004 -30.775 1.00 93.94 119 LEU A C 1
ATOM 936 O O . LEU A 1 119 ? 17.841 -4.479 -29.819 1.00 93.94 119 LEU A O 1
ATOM 940 N N . PHE A 1 120 ? 19.197 -2.907 -30.651 1.00 93.12 120 PHE A N 1
ATOM 941 C CA . PHE A 1 120 ? 19.403 -2.244 -29.372 1.00 93.12 120 PHE A CA 1
ATOM 942 C C . PHE A 1 120 ? 18.114 -1.602 -28.837 1.00 93.12 120 PHE A C 1
ATOM 944 O O . PHE A 1 120 ? 17.723 -1.866 -27.697 1.00 93.12 120 PHE A O 1
ATOM 951 N N . CYS A 1 121 ? 17.424 -0.811 -29.663 1.00 91.69 121 CYS A N 1
ATOM 952 C CA . CYS A 1 121 ? 16.246 -0.039 -29.264 1.00 91.69 121 CYS A CA 1
ATOM 953 C C . CYS A 1 121 ? 14.991 -0.892 -29.055 1.00 91.69 121 CYS A C 1
ATOM 955 O O . CYS A 1 121 ? 14.206 -0.590 -28.159 1.00 91.69 121 CYS A O 1
ATOM 957 N N . LEU A 1 122 ? 14.775 -1.935 -29.863 1.00 91.75 122 LEU A N 1
ATOM 958 C CA . LEU A 1 122 ? 13.544 -2.734 -29.796 1.00 91.75 122 LEU A CA 1
ATOM 959 C C . LEU A 1 122 ? 13.704 -4.026 -29.001 1.00 91.75 122 LEU A C 1
ATOM 961 O O . LEU A 1 122 ? 12.733 -4.500 -28.413 1.00 91.75 122 LEU A O 1
ATOM 965 N N . VAL A 1 123 ? 14.909 -4.598 -28.966 1.00 92.88 123 VAL A N 1
ATOM 966 C CA . VAL A 1 123 ? 15.139 -5.891 -28.315 1.00 92.88 123 VAL A CA 1
ATOM 967 C C . VAL A 1 123 ? 15.888 -5.701 -27.006 1.00 92.88 123 VAL A C 1
ATOM 969 O O . VAL A 1 123 ? 15.324 -5.973 -25.949 1.00 92.88 123 VAL A O 1
ATOM 972 N N . ILE A 1 124 ? 17.126 -5.209 -27.037 1.00 94.25 124 ILE A N 1
ATOM 973 C CA . ILE A 1 124 ? 18.008 -5.235 -25.860 1.00 94.25 124 ILE A CA 1
ATOM 974 C C . ILE A 1 124 ? 17.466 -4.346 -24.734 1.00 94.25 124 ILE A C 1
ATOM 976 O O . ILE A 1 124 ? 17.232 -4.834 -23.625 1.00 94.25 124 ILE A O 1
ATOM 980 N N . VAL A 1 125 ? 17.223 -3.059 -25.004 1.00 92.06 125 VAL A N 1
ATOM 981 C CA . VAL A 1 125 ? 16.799 -2.106 -23.966 1.00 92.06 125 VAL A CA 1
ATOM 982 C C . VAL A 1 125 ? 15.432 -2.481 -23.367 1.00 92.06 125 VAL A C 1
ATOM 984 O O . VAL A 1 125 ? 15.359 -2.617 -22.141 1.00 92.06 125 VAL A O 1
ATOM 987 N N . PRO A 1 126 ? 14.362 -2.736 -24.147 1.00 90.69 126 PRO A N 1
ATOM 988 C CA . PRO A 1 126 ? 13.060 -3.065 -23.569 1.00 90.69 126 PRO A CA 1
ATOM 989 C C . PRO A 1 126 ? 13.074 -4.380 -22.788 1.00 90.69 126 PRO A C 1
ATOM 991 O O . PRO A 1 126 ? 12.523 -4.436 -21.689 1.00 90.69 126 PRO A O 1
ATOM 994 N N . ASN A 1 127 ? 13.751 -5.420 -23.291 1.00 92.50 127 ASN A N 1
ATOM 995 C CA . ASN A 1 127 ? 13.844 -6.687 -22.566 1.00 92.50 127 ASN A CA 1
ATOM 996 C C . ASN A 1 127 ? 14.650 -6.538 -21.273 1.00 92.50 127 ASN A C 1
ATOM 998 O O . ASN A 1 127 ? 14.225 -7.054 -20.241 1.00 92.50 127 ASN A O 1
ATOM 1002 N N . SER A 1 128 ? 15.755 -5.783 -21.282 1.00 91.12 128 SER A N 1
ATOM 1003 C CA . SER A 1 128 ? 16.521 -5.506 -20.058 1.00 91.12 128 SER A CA 1
ATOM 1004 C C . SER A 1 128 ? 15.658 -4.836 -18.980 1.00 91.12 128 SER A C 1
ATOM 1006 O O . SER A 1 128 ? 15.700 -5.238 -17.814 1.00 91.12 128 SER A O 1
ATOM 1008 N N . TYR A 1 129 ? 14.798 -3.888 -19.375 1.00 90.94 129 TYR A N 1
ATOM 1009 C CA . TYR A 1 129 ? 13.822 -3.281 -18.476 1.00 90.94 129 TYR A CA 1
ATOM 1010 C C . TYR A 1 129 ? 12.799 -4.307 -17.974 1.00 90.94 129 TYR A C 1
ATOM 1012 O O . TYR A 1 129 ? 12.554 -4.357 -16.774 1.00 90.94 129 TYR A O 1
ATOM 1020 N N . LEU A 1 130 ? 12.233 -5.152 -18.841 1.00 90.69 130 LEU A N 1
ATOM 1021 C CA . LEU A 1 130 ? 11.254 -6.169 -18.434 1.00 90.69 130 LEU A CA 1
ATOM 1022 C C . LEU A 1 130 ? 11.830 -7.168 -17.420 1.00 90.69 130 LEU A C 1
ATOM 1024 O O . LEU A 1 130 ? 11.166 -7.499 -16.434 1.00 90.69 130 LEU A O 1
ATOM 1028 N N . TYR A 1 131 ? 13.066 -7.627 -17.630 1.00 92.56 131 TYR A N 1
ATOM 1029 C CA . TYR A 1 131 ? 13.758 -8.493 -16.675 1.00 92.56 131 TYR A CA 1
ATOM 1030 C C . TYR A 1 131 ? 13.982 -7.788 -15.339 1.00 92.56 131 TYR A C 1
ATOM 1032 O O . TYR A 1 131 ? 13.688 -8.365 -14.289 1.00 92.56 131 TYR A O 1
ATOM 1040 N N . LEU A 1 132 ? 14.447 -6.536 -15.369 1.00 89.31 132 LEU A N 1
ATOM 1041 C CA . LEU A 1 132 ? 14.641 -5.742 -14.162 1.00 89.31 132 LEU A CA 1
ATOM 1042 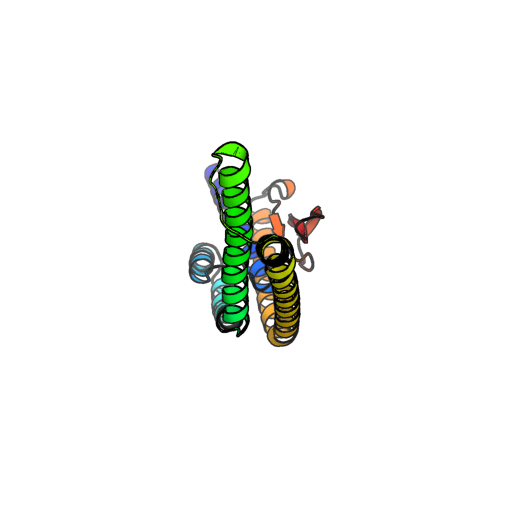C C . LEU A 1 132 ? 13.316 -5.504 -13.425 1.00 89.31 132 LEU A C 1
ATOM 1044 O O . LEU A 1 132 ? 13.249 -5.719 -12.220 1.00 89.31 132 LEU A O 1
ATOM 1048 N N . ASP A 1 133 ? 12.253 -5.121 -14.130 1.00 86.25 133 ASP A N 1
ATOM 1049 C CA . ASP A 1 133 ? 10.922 -4.885 -13.565 1.00 86.25 133 ASP A CA 1
ATOM 1050 C C . ASP A 1 133 ? 10.389 -6.155 -12.891 1.00 86.25 133 ASP A C 1
ATOM 1052 O O . ASP A 1 133 ? 9.925 -6.121 -11.748 1.00 86.25 133 ASP A O 1
ATOM 1056 N N . ARG A 1 134 ? 10.540 -7.313 -13.547 1.00 89.38 134 ARG A N 1
ATOM 1057 C CA . ARG A 1 134 ? 10.175 -8.610 -12.967 1.00 89.38 134 ARG A CA 1
ATOM 1058 C C . ARG A 1 134 ? 11.002 -8.929 -11.723 1.00 89.38 134 ARG A C 1
ATOM 1060 O O . ARG A 1 134 ? 10.427 -9.342 -10.716 1.00 89.38 134 ARG A O 1
ATOM 1067 N N . TYR A 1 135 ? 12.315 -8.723 -11.771 1.00 88.69 135 TYR A N 1
ATOM 1068 C CA . TYR A 1 135 ? 13.204 -8.938 -10.630 1.00 88.69 135 TYR A CA 1
ATOM 1069 C C . TYR A 1 135 ? 12.821 -8.045 -9.444 1.00 88.69 135 TYR A C 1
ATOM 1071 O O . TYR A 1 135 ? 12.659 -8.531 -8.326 1.00 88.69 135 TYR A O 1
ATOM 1079 N N . VAL A 1 136 ? 12.579 -6.756 -9.691 1.00 84.31 136 VAL A N 1
ATOM 1080 C CA . VAL A 1 136 ? 12.147 -5.799 -8.667 1.00 84.31 136 VAL A CA 1
ATOM 1081 C C . VAL A 1 136 ? 10.806 -6.210 -8.065 1.00 84.31 136 VAL A C 1
ATOM 1083 O O . VAL A 1 136 ? 10.674 -6.208 -6.844 1.00 84.31 136 VAL A O 1
ATOM 1086 N N . ARG A 1 137 ? 9.829 -6.652 -8.868 1.00 83.69 137 ARG A N 1
ATOM 1087 C CA . ARG A 1 137 ? 8.546 -7.165 -8.348 1.00 83.69 137 ARG A CA 1
ATOM 1088 C C . ARG A 1 137 ? 8.711 -8.392 -7.457 1.00 83.69 137 ARG A C 1
ATOM 1090 O O . ARG A 1 137 ? 8.020 -8.491 -6.444 1.00 83.69 137 ARG A O 1
ATOM 1097 N N . ILE A 1 138 ? 9.594 -9.319 -7.828 1.00 86.25 138 ILE A N 1
ATOM 1098 C CA . ILE A 1 138 ? 9.890 -10.505 -7.015 1.00 86.25 138 ILE A CA 1
ATOM 1099 C C . ILE A 1 138 ? 10.519 -10.072 -5.690 1.00 86.25 138 ILE A C 1
ATOM 1101 O O . ILE A 1 138 ? 10.012 -10.446 -4.637 1.00 86.25 138 ILE A O 1
ATOM 1105 N N . ARG A 1 139 ? 11.532 -9.198 -5.725 1.00 84.19 139 ARG A N 1
ATOM 1106 C CA . ARG A 1 139 ? 12.187 -8.682 -4.515 1.00 84.19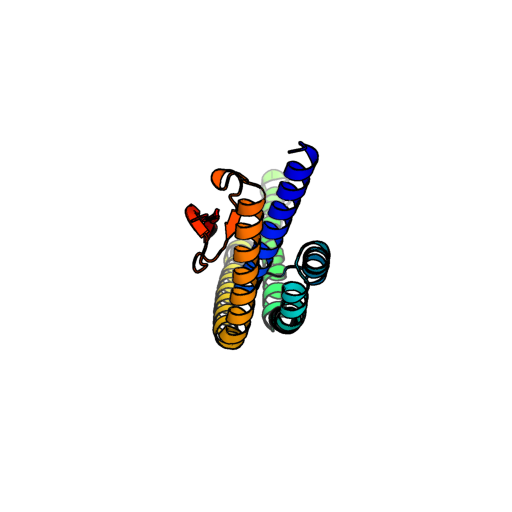 139 ARG A CA 1
ATOM 1107 C C . ARG A 1 139 ? 11.245 -7.901 -3.608 1.00 84.19 139 ARG A C 1
ATOM 1109 O O . ARG A 1 139 ? 11.308 -8.062 -2.396 1.00 84.19 139 ARG A O 1
ATOM 1116 N N . ILE A 1 140 ? 10.340 -7.105 -4.175 1.00 80.31 140 ILE A N 1
ATOM 1117 C CA . ILE A 1 140 ? 9.279 -6.431 -3.418 1.00 80.31 140 ILE A CA 1
ATOM 1118 C C . ILE A 1 140 ? 8.398 -7.466 -2.713 1.00 80.31 140 ILE A C 1
ATOM 1120 O O . ILE A 1 140 ? 8.120 -7.321 -1.526 1.00 80.31 140 ILE A O 1
ATOM 1124 N N . ARG A 1 141 ? 7.981 -8.530 -3.410 1.00 80.94 141 ARG A N 1
ATOM 1125 C CA . ARG A 1 141 ? 7.142 -9.584 -2.824 1.00 80.94 141 ARG A CA 1
ATOM 1126 C C . ARG A 1 141 ? 7.861 -10.343 -1.708 1.00 80.94 141 ARG A C 1
ATOM 1128 O O . ARG A 1 141 ? 7.274 -10.531 -0.649 1.00 80.94 141 ARG A O 1
ATOM 1135 N N . GLU A 1 142 ? 9.106 -10.750 -1.933 1.00 84.88 142 GLU A N 1
ATOM 1136 C CA . GLU A 1 142 ? 9.941 -11.422 -0.928 1.00 84.88 142 GLU A CA 1
ATOM 1137 C C . GLU A 1 142 ? 10.140 -10.543 0.305 1.00 84.88 142 GLU A C 1
ATOM 1139 O O . GLU A 1 142 ? 9.991 -11.002 1.435 1.00 84.88 142 GLU A O 1
ATOM 1144 N N . TYR A 1 143 ? 10.414 -9.256 0.092 1.00 82.06 143 TYR A N 1
ATOM 1145 C CA . TYR A 1 143 ? 10.571 -8.305 1.178 1.00 82.06 143 TYR A CA 1
ATOM 1146 C C . TYR A 1 143 ? 9.275 -8.148 1.972 1.00 82.06 143 TYR A C 1
ATOM 1148 O O . TYR A 1 143 ? 9.304 -8.275 3.193 1.00 82.06 143 TYR A O 1
ATOM 1156 N N . HIS A 1 144 ? 8.130 -7.972 1.306 1.00 77.31 144 HIS A N 1
ATOM 1157 C CA . HIS A 1 144 ? 6.832 -7.936 1.981 1.00 77.31 144 HIS A CA 1
ATOM 1158 C C . HIS A 1 144 ? 6.557 -9.212 2.785 1.00 77.31 144 HIS A C 1
ATOM 1160 O O . HIS A 1 144 ? 6.154 -9.097 3.937 1.00 77.31 144 HIS A O 1
ATOM 1166 N N . ALA A 1 145 ? 6.842 -10.398 2.242 1.00 82.38 145 ALA A N 1
ATOM 1167 C CA . ALA A 1 145 ? 6.683 -11.662 2.966 1.00 82.38 145 ALA A CA 1
ATOM 1168 C C . ALA A 1 145 ? 7.611 -11.752 4.196 1.00 82.38 145 ALA A C 1
ATOM 1170 O O . ALA A 1 145 ? 7.206 -12.193 5.274 1.00 82.38 145 ALA A O 1
ATOM 1171 N N . SER A 1 146 ? 8.854 -11.271 4.071 1.00 83.69 146 SER A N 1
ATOM 1172 C CA . SER A 1 146 ? 9.792 -11.212 5.199 1.00 83.69 146 SER A CA 1
ATOM 1173 C C . SER A 1 146 ? 9.329 -10.242 6.290 1.00 83.69 146 SER A C 1
ATOM 1175 O O . SER A 1 146 ? 9.458 -10.531 7.480 1.00 83.69 146 SER A O 1
ATOM 1177 N N . LEU A 1 147 ? 8.742 -9.107 5.894 1.00 81.06 147 LEU A N 1
ATOM 1178 C CA . LEU A 1 147 ? 8.195 -8.125 6.819 1.00 81.06 147 LEU A CA 1
ATOM 1179 C C . LEU A 1 147 ? 6.936 -8.650 7.504 1.00 81.06 147 LEU A C 1
ATOM 1181 O O . LEU A 1 147 ? 6.778 -8.426 8.698 1.00 81.06 147 LEU A O 1
ATOM 1185 N N . GLU A 1 148 ? 6.068 -9.353 6.779 1.00 80.50 148 GLU A N 1
ATOM 1186 C CA . GLU A 1 148 ? 4.870 -9.993 7.328 1.00 80.50 148 GLU A CA 1
ATOM 1187 C C . GLU A 1 148 ? 5.247 -10.969 8.442 1.00 80.50 148 GLU A C 1
ATOM 1189 O O . GLU A 1 148 ? 4.725 -10.878 9.549 1.00 80.50 148 GLU A O 1
ATOM 1194 N N . THR A 1 149 ? 6.270 -11.793 8.209 1.00 83.06 149 THR A N 1
ATOM 1195 C CA . THR A 1 149 ? 6.800 -12.709 9.228 1.00 83.06 149 THR A CA 1
ATOM 1196 C C . THR A 1 149 ? 7.401 -11.944 10.416 1.00 83.06 149 THR A C 1
ATOM 1198 O O . THR A 1 149 ? 7.085 -12.224 11.571 1.00 83.06 149 THR A O 1
ATOM 1201 N N . LYS A 1 150 ? 8.236 -10.928 10.153 1.00 85.31 150 LYS A N 1
ATOM 1202 C CA . LYS A 1 150 ? 8.918 -10.133 11.192 1.00 85.31 150 LYS A CA 1
ATOM 1203 C C . LYS A 1 150 ? 7.952 -9.314 12.054 1.00 85.31 150 LYS A C 1
ATOM 1205 O O . LYS A 1 150 ? 8.200 -9.111 13.242 1.00 85.31 150 LYS A O 1
ATOM 1210 N N . PHE A 1 151 ? 6.882 -8.802 11.455 1.00 87.19 151 PHE A N 1
ATOM 1211 C CA . PHE A 1 151 ? 5.924 -7.910 12.100 1.00 87.19 151 PHE A CA 1
ATOM 1212 C C . PHE A 1 151 ? 4.588 -8.572 12.423 1.00 87.19 151 PHE A C 1
ATOM 1214 O O . PHE A 1 151 ? 3.708 -7.877 12.923 1.00 87.19 151 PHE A O 1
ATOM 1221 N N . SER A 1 152 ? 4.450 -9.889 12.248 1.00 86.06 152 SER A N 1
ATOM 1222 C CA . SER A 1 152 ? 3.232 -10.633 12.594 1.00 86.06 152 SER A CA 1
ATOM 1223 C C . SER A 1 152 ? 2.682 -10.275 13.988 1.00 86.06 152 SER A C 1
ATOM 1225 O O . SER A 1 152 ? 1.509 -9.908 14.072 1.00 86.06 152 SER A O 1
ATOM 1227 N N . PRO A 1 153 ? 3.495 -10.203 15.069 1.00 88.69 153 PRO A N 1
ATOM 1228 C CA . PRO A 1 153 ? 2.979 -9.820 16.390 1.00 88.69 153 PRO A CA 1
ATOM 1229 C C . PRO A 1 153 ? 2.468 -8.372 16.457 1.00 88.69 153 PRO A C 1
ATOM 1231 O O . PRO A 1 153 ? 1.592 -8.035 17.248 1.00 88.69 153 PRO A O 1
ATOM 1234 N N . ARG A 1 154 ? 3.028 -7.470 15.642 1.00 89.69 154 ARG A N 1
ATOM 1235 C CA . ARG A 1 154 ? 2.573 -6.074 15.555 1.00 89.69 154 ARG A CA 1
ATOM 1236 C C . ARG A 1 154 ? 1.295 -5.963 14.731 1.00 89.69 154 ARG A C 1
ATOM 1238 O O . ARG A 1 154 ? 0.411 -5.193 15.093 1.00 89.69 154 ARG A O 1
ATOM 1245 N N . MET A 1 155 ? 1.180 -6.743 13.658 1.00 88.62 155 MET A N 1
ATOM 1246 C CA . MET A 1 155 ? -0.038 -6.834 12.855 1.00 88.62 155 MET A CA 1
ATOM 1247 C C . MET A 1 155 ? -1.212 -7.374 13.659 1.00 88.62 155 MET A C 1
ATOM 1249 O O . MET A 1 155 ? -2.328 -6.895 13.481 1.00 88.62 155 MET A O 1
ATOM 1253 N N . GLU A 1 156 ? -0.962 -8.325 14.556 1.00 91.00 156 GLU A N 1
ATOM 1254 C CA . GLU A 1 156 ? -1.970 -8.852 15.472 1.00 91.00 156 GLU A CA 1
ATOM 1255 C C . GLU A 1 156 ? -2.507 -7.752 16.395 1.00 91.00 156 GLU A C 1
ATOM 1257 O O . GLU A 1 156 ? -3.707 -7.519 16.434 1.00 91.00 156 GLU A O 1
ATOM 1262 N N . LYS A 1 157 ? -1.640 -6.923 16.988 1.00 92.50 157 LYS A N 1
ATOM 1263 C CA . LYS A 1 157 ? -2.093 -5.759 17.775 1.00 92.50 157 LYS A CA 1
ATOM 1264 C C . LYS A 1 157 ? -2.906 -4.749 16.958 1.00 92.50 157 LYS A C 1
ATOM 1266 O O . LYS A 1 157 ? -3.824 -4.117 17.486 1.00 92.50 157 LYS A O 1
ATOM 1271 N N . VAL A 1 158 ? -2.560 -4.552 15.682 1.00 92.12 158 VAL A N 1
ATOM 1272 C CA . VAL A 1 158 ? -3.341 -3.701 14.767 1.00 92.12 158 VAL A CA 1
ATOM 1273 C C . VAL A 1 158 ? -4.695 -4.341 14.459 1.00 92.12 158 VAL A C 1
ATOM 1275 O O . VAL A 1 158 ? -5.705 -3.635 14.444 1.00 92.12 158 VAL A O 1
ATOM 1278 N N . LYS A 1 159 ? -4.734 -5.662 14.250 1.00 93.75 159 LYS A N 1
ATOM 1279 C CA . LYS A 1 159 ? -5.972 -6.430 14.093 1.00 93.75 159 LYS A CA 1
ATOM 1280 C C . LYS A 1 159 ? -6.851 -6.275 15.329 1.00 93.75 159 LYS A C 1
ATOM 1282 O O . LYS A 1 159 ? -8.009 -5.909 15.171 1.00 93.75 159 LYS A O 1
ATOM 1287 N N . ASP A 1 160 ? -6.300 -6.453 16.523 1.00 94.38 160 ASP A N 1
ATOM 1288 C CA . ASP A 1 160 ? -7.030 -6.308 17.782 1.00 94.38 160 ASP A CA 1
ATOM 1289 C C . ASP A 1 160 ? -7.579 -4.894 17.955 1.00 94.38 160 ASP A C 1
ATOM 1291 O O . ASP A 1 160 ? -8.657 -4.691 18.504 1.00 94.38 160 ASP A O 1
ATOM 1295 N N . PHE A 1 161 ? -6.839 -3.873 17.523 1.00 94.56 161 PHE A N 1
ATOM 1296 C CA . PHE A 1 161 ? -7.355 -2.508 17.527 1.00 94.56 161 PHE A CA 1
ATOM 1297 C C . PHE A 1 161 ? -8.518 -2.340 16.543 1.00 94.56 161 PHE A C 1
ATOM 1299 O O . PHE A 1 161 ? -9.552 -1.797 16.917 1.00 94.56 161 PHE A O 1
ATOM 1306 N N . ALA A 1 162 ? -8.382 -2.831 15.308 1.00 93.81 162 ALA A N 1
ATOM 1307 C CA . ALA A 1 162 ? -9.463 -2.793 14.327 1.00 93.81 162 ALA A CA 1
ATOM 1308 C C . ALA A 1 162 ? -10.707 -3.560 14.809 1.00 93.81 162 ALA A C 1
ATOM 1310 O O . ALA A 1 162 ? -11.821 -3.086 14.603 1.00 93.81 162 ALA A O 1
ATOM 1311 N N . GLN A 1 163 ? -10.517 -4.696 15.486 1.00 95.00 163 GLN A N 1
ATOM 1312 C CA . GLN A 1 163 ? -11.585 -5.509 16.063 1.00 95.00 163 GLN A CA 1
ATOM 1313 C C . GLN A 1 163 ? -12.361 -4.744 17.141 1.00 95.00 163 GLN A C 1
ATOM 1315 O O . GLN A 1 163 ? -13.587 -4.683 17.073 1.00 95.00 163 GLN A O 1
ATOM 1320 N N . ASP A 1 164 ? -11.671 -4.088 18.079 1.00 94.88 164 ASP A N 1
ATOM 1321 C CA . ASP A 1 164 ? -12.351 -3.277 19.097 1.00 94.88 164 ASP A CA 1
ATOM 1322 C C . ASP A 1 164 ? -13.124 -2.106 18.465 1.00 94.88 164 ASP A C 1
ATOM 1324 O O . ASP A 1 164 ? -14.217 -1.761 18.913 1.00 94.88 164 ASP A O 1
ATOM 1328 N N . VAL A 1 165 ? -12.585 -1.494 17.401 1.00 94.00 165 VAL A N 1
ATOM 1329 C CA . VAL A 1 165 ? -13.278 -0.418 16.671 1.00 94.00 165 VAL A CA 1
ATOM 1330 C C . VAL A 1 165 ? -14.519 -0.957 15.945 1.00 94.00 165 VAL A C 1
ATOM 1332 O O . VAL A 1 165 ? -15.539 -0.271 15.917 1.00 94.00 165 VAL A O 1
ATOM 1335 N N . ILE A 1 166 ? -14.470 -2.175 15.390 1.00 93.75 166 ILE A N 1
ATOM 1336 C CA . ILE A 1 166 ? -15.637 -2.848 14.793 1.00 93.75 166 ILE A CA 1
ATOM 1337 C C . ILE A 1 166 ? -16.712 -3.097 15.851 1.00 93.75 166 ILE A C 1
ATOM 1339 O O . ILE A 1 166 ? -17.878 -2.794 15.604 1.00 93.75 166 ILE A O 1
ATOM 1343 N N . PHE A 1 167 ? -16.341 -3.600 17.029 1.00 94.94 167 PHE A N 1
ATOM 1344 C CA . PHE A 1 167 ? -17.298 -3.807 18.117 1.00 94.94 167 PHE A CA 1
ATOM 1345 C C . PHE A 1 167 ? -17.925 -2.492 18.575 1.00 94.94 167 PHE A C 1
ATOM 1347 O O . PHE A 1 167 ? -19.149 -2.392 18.620 1.00 94.94 167 PHE A O 1
ATOM 1354 N N . TYR A 1 168 ? -17.115 -1.450 18.769 1.00 93.94 168 TYR A N 1
ATOM 1355 C CA . TYR A 1 168 ? -17.626 -0.124 19.103 1.00 93.94 168 TYR A CA 1
ATOM 1356 C C . TYR A 1 168 ? -18.573 0.433 18.030 1.00 93.94 168 TYR A C 1
ATOM 1358 O O . TYR A 1 168 ? -19.611 1.012 18.342 1.00 93.94 168 TYR A O 1
ATOM 1366 N N . MET A 1 169 ? -18.248 0.243 16.750 1.00 94.00 169 MET A N 1
ATOM 1367 C CA . MET A 1 169 ? -19.123 0.632 15.647 1.00 94.00 169 MET A CA 1
ATOM 1368 C C . MET A 1 169 ? -20.452 -0.132 15.687 1.00 94.00 169 MET A C 1
ATOM 1370 O O . MET A 1 169 ? -21.499 0.482 15.499 1.00 94.00 169 MET A O 1
ATOM 1374 N N . ASN A 1 170 ? -20.429 -1.440 15.954 1.00 92.38 170 ASN A N 1
ATOM 1375 C CA . ASN A 1 170 ? -21.642 -2.250 16.075 1.00 92.38 170 ASN A CA 1
ATOM 1376 C C . ASN A 1 170 ? -22.529 -1.774 17.234 1.00 92.38 170 ASN A C 1
ATOM 1378 O O . ASN A 1 170 ? -23.746 -1.704 17.069 1.00 92.38 170 ASN A O 1
ATOM 1382 N N . ASP A 1 171 ? -21.935 -1.387 18.363 1.00 92.62 171 ASP A N 1
ATOM 1383 C CA . ASP A 1 171 ? -22.670 -0.827 19.500 1.00 92.62 171 ASP A CA 1
ATOM 1384 C C . ASP A 1 171 ? -23.328 0.511 19.146 1.00 92.62 171 ASP A C 1
ATOM 1386 O O . ASP A 1 171 ? -24.508 0.702 19.430 1.00 92.62 171 ASP A O 1
ATOM 1390 N N . VAL A 1 172 ? -22.629 1.396 18.425 1.00 90.19 172 VAL A N 1
ATOM 1391 C CA . VAL A 1 172 ? -23.214 2.655 17.924 1.00 90.19 172 VAL A CA 1
ATOM 1392 C C . VAL A 1 172 ? -24.366 2.378 16.950 1.00 90.19 172 VAL A C 1
ATOM 1394 O O . VAL A 1 172 ? -25.409 3.023 17.012 1.00 90.19 172 VAL A O 1
ATOM 1397 N N . ILE A 1 173 ? -24.223 1.411 16.045 1.00 91.12 173 ILE A N 1
ATOM 1398 C CA . ILE A 1 173 ? -25.295 1.067 15.102 1.00 91.12 173 ILE A CA 1
ATOM 1399 C C . ILE A 1 173 ? -26.530 0.538 15.853 1.00 91.12 173 ILE A C 1
ATOM 1401 O O . ILE A 1 173 ? -27.648 0.925 15.509 1.00 91.12 173 ILE A O 1
ATOM 1405 N N . ARG A 1 174 ? -26.337 -0.282 16.898 1.00 90.25 174 ARG A N 1
ATOM 1406 C CA . ARG A 1 174 ? -27.414 -0.782 17.771 1.00 90.25 174 ARG A CA 1
ATOM 1407 C C . ARG A 1 174 ? -28.093 0.341 18.551 1.00 90.25 174 ARG A C 1
ATOM 1409 O O . ARG A 1 174 ? -29.314 0.440 18.521 1.00 90.25 174 ARG A O 1
ATOM 1416 N N . GLU A 1 175 ? -27.312 1.197 19.207 1.00 90.94 175 GLU A N 1
ATOM 1417 C CA . GLU A 1 175 ? -27.802 2.309 20.034 1.00 90.94 175 GLU A CA 1
ATOM 1418 C C . GLU A 1 175 ? -28.702 3.264 19.237 1.00 90.94 175 GLU A C 1
ATOM 1420 O O . GLU A 1 175 ? -29.736 3.718 19.726 1.00 90.94 175 GLU A O 1
ATOM 1425 N N . TYR A 1 176 ? -28.343 3.528 17.979 1.00 89.69 176 TYR A N 1
ATOM 1426 C CA . TYR A 1 176 ? -29.074 4.448 17.107 1.00 89.69 176 TYR A CA 1
ATOM 1427 C C . TYR A 1 176 ? -30.032 3.755 16.124 1.00 89.69 176 TYR A C 1
ATOM 1429 O O . TYR A 1 176 ? -30.598 4.433 15.263 1.00 89.69 176 TYR A O 1
ATOM 1437 N N . ASN A 1 177 ? -30.225 2.436 16.251 1.00 88.38 177 ASN A N 1
ATOM 1438 C CA . ASN A 1 177 ? -31.066 1.603 15.384 1.00 88.38 177 ASN A CA 1
ATOM 1439 C C . ASN A 1 177 ? -30.827 1.863 13.879 1.00 88.38 177 ASN A C 1
ATOM 1441 O O . ASN A 1 177 ? -31.760 2.049 13.092 1.00 88.38 177 ASN A O 1
ATOM 1445 N N . LEU A 1 178 ? -29.551 1.965 13.494 1.00 89.00 178 LEU A N 1
ATOM 1446 C CA . LEU A 1 178 ? -29.143 2.228 12.116 1.00 89.00 178 LEU A CA 1
ATOM 1447 C C . LEU A 1 178 ? -29.200 0.941 11.285 1.00 89.00 178 LEU A C 1
ATOM 1449 O O . LEU A 1 178 ? -28.893 -0.144 11.767 1.00 89.00 178 LEU A O 1
ATOM 1453 N N . ASP A 1 179 ? -29.539 1.075 10.004 1.00 86.69 179 ASP A N 1
ATOM 1454 C CA . ASP A 1 179 ? -29.650 -0.056 9.080 1.00 86.69 179 ASP A CA 1
ATOM 1455 C C . ASP A 1 179 ? -28.256 -0.630 8.724 1.00 86.69 179 ASP A C 1
ATOM 1457 O O . ASP A 1 179 ? -27.465 0.047 8.050 1.00 86.69 179 ASP A O 1
ATOM 1461 N N . PRO A 1 180 ? -27.918 -1.871 9.126 1.00 84.50 180 PRO A N 1
ATOM 1462 C CA . PRO A 1 180 ? -26.619 -2.469 8.821 1.00 84.50 180 PRO A CA 1
ATOM 1463 C C . PRO A 1 180 ? -26.394 -2.708 7.322 1.00 84.50 180 PRO A C 1
ATOM 1465 O O . PRO A 1 180 ? -25.245 -2.704 6.872 1.00 84.50 180 PRO A O 1
ATOM 1468 N N . ASP A 1 181 ? -27.446 -2.865 6.511 1.00 86.75 181 ASP A N 1
ATOM 1469 C CA . ASP A 1 181 ? -27.297 -3.094 5.069 1.00 86.75 181 ASP A CA 1
ATOM 1470 C C . ASP A 1 181 ? -26.877 -1.837 4.299 1.00 86.75 181 ASP A C 1
ATOM 1472 O O . ASP A 1 181 ? -26.301 -1.949 3.205 1.00 86.75 181 ASP A O 1
ATOM 1476 N N . LYS A 1 182 ? -27.099 -0.652 4.880 1.00 86.56 182 LYS A N 1
ATOM 1477 C CA . LYS A 1 182 ? -26.605 0.631 4.355 1.00 86.56 182 LYS A CA 1
ATOM 1478 C C . LYS A 1 182 ? -25.148 0.900 4.730 1.00 86.56 182 LYS A C 1
ATOM 1480 O O . LYS A 1 182 ? -24.462 1.625 4.015 1.00 86.56 182 LYS A O 1
ATOM 1485 N N . ASN A 1 183 ? -24.641 0.250 5.774 1.00 87.88 183 ASN A N 1
ATOM 1486 C CA . ASN A 1 183 ? -23.305 0.471 6.331 1.00 87.88 183 ASN A CA 1
ATOM 1487 C C . ASN A 1 183 ? -22.261 -0.516 5.780 1.00 87.88 183 ASN A C 1
ATOM 1489 O O . ASN A 1 183 ? -21.503 -1.135 6.521 1.00 87.88 183 ASN A O 1
ATOM 1493 N N . LYS A 1 184 ? -22.223 -0.703 4.456 1.00 89.75 184 LYS A N 1
ATOM 1494 C CA . LYS A 1 184 ? -21.265 -1.611 3.799 1.00 89.75 184 LYS A CA 1
ATOM 1495 C C . LYS A 1 184 ? -19.911 -0.937 3.606 1.00 89.75 184 LYS A C 1
ATOM 1497 O O . LYS A 1 184 ? -19.821 0.129 2.999 1.00 89.75 184 LYS A O 1
ATOM 1502 N N . PHE A 1 185 ? -18.837 -1.621 3.984 1.00 90.69 185 PHE A N 1
ATOM 1503 C CA . PHE A 1 185 ? -17.469 -1.131 3.805 1.00 90.69 185 PHE A CA 1
ATOM 1504 C C . PHE A 1 185 ? -16.543 -2.203 3.235 1.00 90.69 185 PHE A C 1
ATOM 1506 O O . PHE A 1 185 ? -16.943 -3.337 2.968 1.00 90.69 185 PHE A O 1
ATOM 1513 N N . ARG A 1 186 ? -15.310 -1.800 2.911 1.00 89.38 186 ARG A N 1
ATOM 1514 C CA . ARG A 1 186 ? -14.334 -2.645 2.216 1.00 89.38 186 ARG A CA 1
ATOM 1515 C C . ARG A 1 186 ? -13.137 -2.899 3.112 1.00 89.38 186 ARG A C 1
ATOM 1517 O O . ARG A 1 186 ? -12.523 -1.935 3.560 1.00 89.38 186 ARG A O 1
ATOM 1524 N N . LEU A 1 187 ? -12.788 -4.169 3.248 1.00 89.81 187 LEU A N 1
ATOM 1525 C CA . LEU A 1 187 ? -11.603 -4.656 3.940 1.00 89.81 187 LEU A CA 1
ATOM 1526 C C . LEU A 1 187 ? -10.763 -5.525 3.001 1.00 89.81 187 LEU A C 1
ATOM 1528 O O . LEU A 1 187 ? -11.225 -5.982 1.954 1.00 89.81 187 LEU A O 1
ATOM 1532 N N . ARG A 1 188 ? -9.506 -5.730 3.355 1.00 87.12 188 ARG A N 1
ATOM 1533 C CA . ARG A 1 188 ? -8.542 -6.633 2.728 1.00 87.12 188 ARG A CA 1
ATOM 1534 C C . ARG A 1 188 ? -8.476 -7.959 3.450 1.00 87.12 188 ARG A C 1
ATOM 1536 O O . ARG A 1 188 ? -8.208 -8.956 2.793 1.00 87.12 188 ARG A O 1
ATOM 1543 N N . HIS A 1 189 ? -8.780 -7.977 4.742 1.00 87.69 189 HIS A N 1
ATOM 1544 C CA . HIS A 1 189 ? -8.959 -9.203 5.501 1.00 87.69 189 HIS A CA 1
ATOM 1545 C C . HIS A 1 189 ? -10.421 -9.372 5.918 1.00 87.69 189 HIS A C 1
ATOM 1547 O O . HIS A 1 189 ? -11.159 -8.403 6.096 1.00 87.69 189 HIS A O 1
ATOM 1553 N N . CYS A 1 190 ? -10.855 -10.625 6.027 1.00 86.31 190 CYS A N 1
ATOM 1554 C CA . CYS A 1 190 ? -12.200 -10.999 6.467 1.00 86.31 190 CYS A CA 1
ATOM 1555 C C . CYS A 1 190 ? -12.176 -11.801 7.776 1.00 86.31 190 CYS A C 1
ATOM 1557 O O . CYS A 1 190 ? -13.148 -12.471 8.097 1.00 86.31 190 CYS A O 1
ATOM 1559 N N . ASP A 1 191 ? -11.063 -11.757 8.506 1.00 89.12 191 ASP A N 1
ATOM 1560 C CA . ASP A 1 191 ? -10.811 -12.498 9.746 1.00 89.12 191 ASP A CA 1
ATOM 1561 C C . ASP A 1 191 ? -11.280 -11.741 11.002 1.00 89.12 191 ASP A C 1
ATOM 1563 O O . ASP A 1 191 ? -10.743 -11.956 12.090 1.00 89.12 191 ASP A O 1
ATOM 1567 N N . TYR A 1 192 ? -12.243 -10.834 10.826 1.00 91.44 192 TYR A N 1
ATOM 1568 C CA . TYR A 1 192 ? -12.820 -10.006 11.877 1.00 91.44 192 TYR A CA 1
ATOM 1569 C C . TYR A 1 192 ? -14.158 -10.575 12.340 1.00 91.44 192 TYR A C 1
ATOM 1571 O O . TYR A 1 192 ? -14.987 -10.996 11.529 1.00 91.44 192 TYR A O 1
ATOM 1579 N N . GLU A 1 193 ? -14.396 -10.521 13.642 1.00 90.50 193 GLU A N 1
ATOM 1580 C CA . GLU A 1 193 ? -15.687 -10.845 14.236 1.00 90.50 193 GLU A CA 1
ATOM 1581 C C . GLU A 1 193 ? -16.646 -9.654 14.133 1.00 90.50 193 GLU A C 1
ATOM 1583 O O . GLU A 1 193 ? -16.229 -8.497 14.050 1.00 90.50 193 GLU A O 1
ATOM 1588 N N . GLY A 1 194 ? -17.954 -9.920 14.142 1.00 86.94 194 GLY A N 1
ATOM 1589 C CA . GLY A 1 194 ? -18.963 -8.858 14.078 1.00 86.94 194 GLY A CA 1
ATOM 1590 C C . GLY A 1 194 ? -19.160 -8.247 12.685 1.00 86.94 194 GLY A C 1
ATOM 1591 O O . GLY A 1 194 ? -19.798 -7.201 12.573 1.00 86.94 194 GLY A O 1
ATOM 1592 N N . VAL A 1 195 ? -18.661 -8.894 11.625 1.00 90.50 195 VAL A N 1
ATOM 1593 C CA . VAL A 1 195 ? -18.918 -8.528 10.224 1.00 90.50 195 VAL A CA 1
ATOM 1594 C C . VAL A 1 195 ? -19.315 -9.746 9.385 1.00 90.50 195 VAL A C 1
ATOM 1596 O O . VAL A 1 195 ? -18.856 -10.859 9.622 1.00 90.50 195 VAL A O 1
ATOM 1599 N N . VAL A 1 196 ? -20.162 -9.540 8.375 1.00 90.00 196 VAL A N 1
ATOM 1600 C CA . VAL A 1 196 ? -20.570 -10.559 7.397 1.00 90.00 196 VAL A CA 1
ATOM 1601 C C . VAL A 1 196 ? -20.011 -10.214 6.027 1.00 90.00 196 VAL A C 1
ATOM 1603 O O . VAL A 1 196 ? -20.161 -9.089 5.542 1.00 90.00 196 VAL A O 1
ATOM 1606 N N . LEU A 1 197 ? -19.409 -11.201 5.365 1.00 89.56 197 LEU A N 1
ATOM 1607 C CA . LEU A 1 197 ? -18.966 -11.067 3.985 1.00 89.56 197 LEU A CA 1
ATOM 1608 C C . LEU A 1 197 ? -20.168 -10.967 3.037 1.00 89.56 197 LEU A C 1
ATOM 1610 O O . LEU A 1 197 ? -20.970 -11.887 2.932 1.00 89.56 197 LEU A O 1
ATOM 1614 N N . VAL A 1 198 ? -20.248 -9.866 2.290 1.00 88.88 198 VAL A N 1
ATOM 1615 C CA . VAL A 1 198 ? -21.268 -9.652 1.252 1.00 88.88 198 VAL A CA 1
ATOM 1616 C C . VAL A 1 198 ? -20.738 -10.062 -0.119 1.00 88.88 198 VAL A C 1
ATOM 1618 O O . VAL A 1 198 ? -21.431 -10.712 -0.895 1.00 88.88 198 VAL A O 1
ATOM 1621 N N . LYS A 1 199 ? -19.510 -9.648 -0.463 1.00 88.94 199 LYS A N 1
ATOM 1622 C CA . LYS A 1 199 ? -18.936 -9.895 -1.796 1.00 88.94 199 LYS A CA 1
ATOM 1623 C C . LYS A 1 199 ? -17.413 -9.867 -1.783 1.00 88.94 199 LYS A C 1
ATOM 1625 O O . LYS A 1 199 ? -16.817 -8.939 -1.246 1.00 88.94 199 LYS A O 1
ATOM 1630 N N . LYS A 1 200 ? -16.772 -10.806 -2.482 1.00 86.81 200 LYS A N 1
ATOM 1631 C CA . LYS A 1 200 ? -15.326 -10.780 -2.762 1.00 86.81 200 LYS A CA 1
ATOM 1632 C C . LYS A 1 200 ? -15.058 -10.184 -4.149 1.00 86.81 200 LYS A C 1
ATOM 1634 O O . LYS A 1 200 ? -15.605 -10.652 -5.147 1.00 86.81 200 LYS A O 1
ATOM 1639 N N . LYS A 1 201 ? -14.212 -9.154 -4.245 1.00 80.62 201 LYS A N 1
ATOM 1640 C CA . LYS A 1 201 ? -13.775 -8.579 -5.529 1.00 80.62 201 LYS A CA 1
ATOM 1641 C C . LYS A 1 201 ? -12.577 -9.355 -6.080 1.00 80.62 201 LYS A C 1
ATOM 1643 O O . LYS A 1 201 ? -11.491 -9.281 -5.513 1.00 80.62 201 LYS A O 1
ATOM 1648 N N . ARG A 1 202 ? -12.764 -10.034 -7.222 1.00 69.38 202 ARG A N 1
ATOM 1649 C CA . ARG A 1 202 ? -11.737 -10.878 -7.870 1.00 69.38 202 ARG A CA 1
ATOM 1650 C C . ARG A 1 202 ? -10.442 -10.128 -8.219 1.00 69.38 202 ARG A C 1
ATOM 1652 O O . ARG A 1 202 ? -9.372 -10.661 -7.978 1.00 69.38 202 ARG A O 1
ATOM 1659 N N . PHE A 1 203 ? -10.527 -8.893 -8.719 1.00 61.22 203 PHE A N 1
ATOM 1660 C CA . PHE A 1 203 ? -9.349 -8.157 -9.210 1.00 61.22 203 PHE A CA 1
ATOM 1661 C C . PHE A 1 203 ? -8.568 -7.385 -8.141 1.00 61.22 203 PHE A C 1
ATOM 1663 O O . PHE A 1 203 ? -7.370 -7.180 -8.288 1.00 61.22 203 PHE A O 1
ATOM 1670 N N . SER A 1 204 ? -9.225 -6.926 -7.073 1.00 65.56 204 SER A N 1
ATOM 1671 C CA . SER A 1 204 ? -8.584 -6.067 -6.066 1.00 65.56 204 SER A CA 1
ATOM 1672 C C . SER A 1 204 ? -8.211 -6.796 -4.776 1.00 65.56 204 SER A C 1
ATOM 1674 O O . SER A 1 204 ? -7.644 -6.166 -3.886 1.00 65.56 204 SER A O 1
ATOM 1676 N N . GLY A 1 205 ? -8.613 -8.065 -4.630 1.00 73.81 205 GLY A N 1
ATOM 1677 C CA . GLY A 1 205 ? -8.478 -8.816 -3.378 1.00 73.81 205 GLY A CA 1
ATOM 1678 C C . GLY A 1 205 ? -9.248 -8.200 -2.203 1.00 73.81 205 GLY A C 1
ATOM 1679 O O . GLY A 1 205 ? -8.912 -8.459 -1.059 1.00 73.81 205 GLY A O 1
ATOM 1680 N N . LEU A 1 206 ? -10.250 -7.351 -2.474 1.00 82.88 206 LEU A N 1
ATOM 1681 C CA . LEU A 1 206 ? -11.029 -6.672 -1.432 1.00 82.88 206 LEU A CA 1
ATOM 1682 C C . LEU A 1 206 ? -12.301 -7.456 -1.116 1.00 82.88 206 LEU A C 1
ATOM 1684 O O . LEU A 1 206 ? -12.997 -7.925 -2.021 1.00 82.88 206 LEU A O 1
ATOM 1688 N N . PHE A 1 207 ? -12.641 -7.499 0.160 1.00 86.12 207 PHE A N 1
ATOM 1689 C CA . PHE A 1 207 ? -13.872 -8.031 0.711 1.00 86.12 207 PHE A CA 1
ATOM 1690 C C . PHE A 1 207 ? -14.817 -6.873 1.025 1.00 86.12 207 PHE A C 1
ATOM 1692 O O . PHE A 1 207 ? -14.448 -5.906 1.684 1.00 86.12 207 PHE A O 1
ATOM 1699 N N . VAL A 1 208 ? -16.037 -6.939 0.503 1.00 87.75 208 VAL A N 1
ATOM 1700 C CA . VAL A 1 208 ? -17.132 -6.053 0.896 1.00 87.75 208 VAL A CA 1
ATOM 1701 C C . VAL A 1 208 ? -17.837 -6.726 2.057 1.00 87.75 208 VAL A C 1
ATOM 1703 O O . VAL A 1 208 ? -18.347 -7.835 1.891 1.00 87.75 208 VAL A O 1
ATOM 1706 N N . VAL A 1 209 ? -17.854 -6.059 3.201 1.00 89.19 209 VAL A N 1
ATOM 1707 C CA . VAL A 1 209 ? -18.432 -6.564 4.443 1.00 89.19 209 VAL A CA 1
ATOM 1708 C C . VAL A 1 209 ? -19.554 -5.65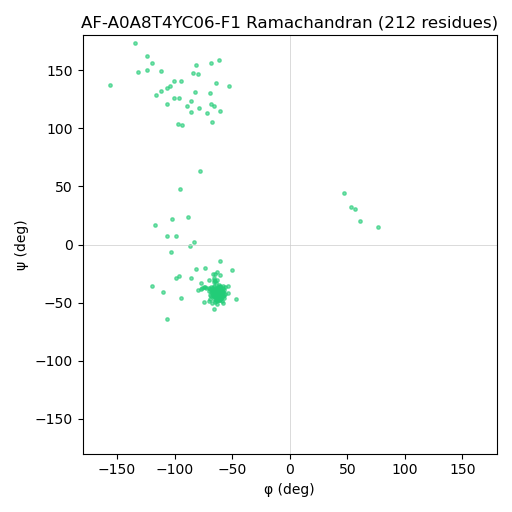1 4.923 1.00 89.19 209 VAL A C 1
ATOM 1710 O O . VAL A 1 209 ? -19.601 -4.470 4.563 1.00 89.19 209 VAL A O 1
ATOM 1713 N N . LYS A 1 210 ? -20.461 -6.209 5.722 1.00 89.69 210 LYS A N 1
ATOM 1714 C CA . LYS A 1 210 ? -21.470 -5.460 6.472 1.00 89.69 210 LYS A CA 1
ATOM 1715 C C . LYS A 1 210 ? -21.379 -5.776 7.969 1.00 89.69 210 LYS A C 1
ATOM 1717 O O . LYS A 1 210 ? -20.992 -6.896 8.297 1.00 89.69 210 LYS A O 1
ATOM 1722 N N . PRO A 1 211 ? -21.737 -4.841 8.860 1.00 87.31 211 PRO A N 1
ATOM 1723 C CA . PRO A 1 211 ? -21.881 -5.095 10.290 1.00 87.31 211 PRO A CA 1
ATOM 1724 C C . PRO A 1 211 ? -22.811 -6.281 10.568 1.00 87.31 211 PRO A C 1
ATOM 1726 O O . PRO A 1 211 ? -23.872 -6.399 9.950 1.00 87.31 211 PRO A O 1
ATOM 1729 N N . LEU A 1 212 ? -22.418 -7.159 11.491 1.00 87.25 212 LEU A N 1
ATOM 1730 C CA . LEU A 1 212 ? -23.277 -8.208 12.033 1.00 87.25 212 LEU A CA 1
ATOM 1731 C C . LEU A 1 212 ? -23.865 -7.715 13.354 1.00 87.25 212 LEU A C 1
ATOM 1733 O O . LEU A 1 212 ? -23.193 -7.724 14.384 1.00 87.25 212 LEU A O 1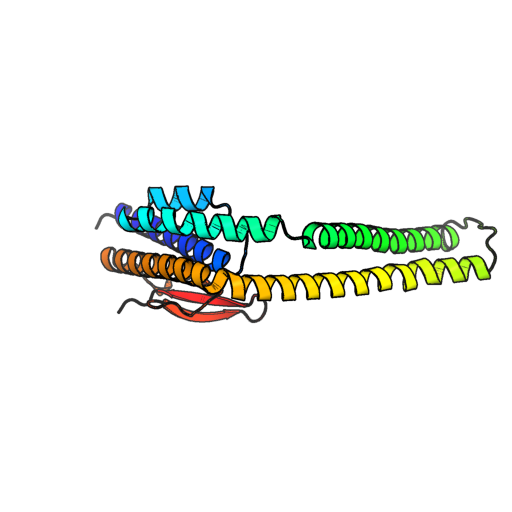
ATOM 1737 N N . ILE A 1 213 ? -25.131 -7.319 13.316 1.00 79.19 213 ILE A N 1
ATOM 1738 C CA . ILE A 1 213 ? -25.906 -7.027 14.517 1.00 79.19 213 ILE A CA 1
ATOM 1739 C C . ILE A 1 213 ? -26.640 -8.317 14.886 1.00 79.19 213 ILE A C 1
ATOM 1741 O O . ILE A 1 213 ? -27.586 -8.700 14.200 1.00 79.19 213 ILE A O 1
ATOM 1745 N N . LYS A 1 214 ? -26.143 -9.022 15.905 1.00 60.41 214 LYS A N 1
ATOM 1746 C CA . LYS A 1 214 ? -26.926 -10.038 16.624 1.00 60.41 214 LYS A CA 1
ATOM 1747 C C . LYS A 1 214 ? -27.706 -9.391 17.758 1.00 60.41 214 LYS A C 1
ATOM 1749 O O . LYS A 1 214 ? -27.159 -8.412 18.323 1.00 60.41 214 LYS A O 1
#

Mean predicted aligned error: 8.52 Å

Foldseek 3Di:
DDPVVLVVLVVLLVLLLVLLAVLQCLLQLNDDPLVVSLVSCVVRPDPVLNVLSVVLSVLSVVSNVCVVPDPLVVLVVVLVVLVVVLVCLQVVVVVVCCCCVPVVDDDPDDPVRVVVSCCVNPPVSVVVSVVSVVVSVVVVVVSSVVSSVVSVVSSVSSLVSSQVSLVVSLVSCVVSVPDQVVSKHKGLDPPHPQKDFDDQDPPPSITTITGRRD

Sequence (214 aa):
MKNGDSKKAQQKVDELMKIIRWADDYRVFKVADTKHVEVSIQRICPSHLVAKWKRVKKDVTAMNEALTESPLRRLIAISTVMRSVAMTSIMGFVALFIAVAFLKVSLNLSYFAVAAIVLFCLVIVPNSYLYLDRYVRIRIREYHASLETKFSPRMEKVKDFAQDVIFYMNDVIREYNLDPDKNKFRLRHCDYEGVVLVKKKRFSGLFVVKPLIK

Nearest PDB structures (foldseek):
  7n6g-assembly1_3T  TM=2.984E-01  e=5.483E-01  Chlamydomonas reinhardtii
  7sqc-assembly1_1F  TM=2.643E-01  e=9.731E-01  Chlamydomonas reinhardtii
  4nqi-assembly2_C  TM=2.914E-01  e=8.259E+00  Dictyostelium discoideum